Protein 2PH0 (pdb70)

Radius of gyration: 20.34 Å; Cα contacts (8 Å, |Δi|>4): 623; chains: 2; bounding box: 49×41×58 Å

Solvent-accessible surface area: 15700 Å² total

Foldseek 3Di:
DDLLVVLVVFDQADCVVSCVVVVAASQVSQVSHDPVFKFKFFLVCVVVVLVLQLVLWWWWWWDDDPVDIDIDIGRFFQFDDDPQWTWGDDDPHDTDTHNSVQFTMWMWGFGHNVTWTKIWTAGPRRYTGMITADADPVGDRDVSVVVSSVVVRVVRD/DDLLVVQVVFDLADLCVSCVVVVAASQVSQVSHDVVFKFKFFQVCVLVVLVLQLPVWWWWKWDDDPVDIDIDIGRRFAFDDDPQWTWGDDDPPDTDIHGSQFFTMWMWGFGHNVTWTKIWTGGPRRYTTMITADADPVRHGDPVNVVSSVVVSVVSHD

Organism: Pectobacterium atrosepticum (strain SCRI 1043 / ATCC BAA-672) (NCBI:txid218491)

InterPro domains:
  IPR010413 Intracellular heme transport protein HutX-like [PF06228] (21-157)
  IPR010413 Intracellular heme transport protein HutX-like [PIRSF030840] (4-162)
  IPR010413 Intracellular heme transport protein HutX-like [TIGR04108] (5-157)
  IPR010413 Intracellular heme transport protein HutX-like [cd16829] (16-158)
  IPR053733 Heme Transport and Utilization Superfamily [G3DSA:3.40.1570.10] (2-165)
  IPR053733 Heme Transport and Utilization Superfamily [SSF144064] (6-160)

CATH classification: 3.40.1570.10

B-factor: mean 28.23, std 10.92, range [8.64, 92.81]

Sequence (315 aa):
TTLNELLATNPDGTLEDIAGKYNTSLFAVVEALPTAQCTLATGDRFDQVWDTIATWGEVTLISHTADAILEFKSELPTGTHRHGYFNLRGKNGLSGHIRATSCQHIAFIERKFGDTASVVFFNANGAAFKIFLGRDSHRQLLSAQVDAFRALASELQTTLNELLATNPDGTLEDIAGKYNTSLFAVVEALPTAQCTLATGDRFDQVWDTIATWGEVTLISHTADAILEFKSELPTGTHRHGYFNLRGKNGLSGHIRATSCQHIAFIERKFGDTASVVFFNANGAAFKIFLGRDSHRQLLSAQVDAFRALASELQP

Nearest PDB structures (foldseek):
  2ph0-assembly1_A  TM=9.830E-01  e=3.107E-29  Pectobacterium carotovorum
  6u9j-assembly1_A  TM=9.478E-01  e=2.046E-23  Escherichia coli O157:H7
  2ovi-assembly1_D  TM=9.530E-01  e=1.925E-21  Escherichia coli O157:H7
  2hqv-assembly1_A-2  TM=9.336E-01  e=1.916E-15  Agrobacterium fabrum str. C58
  5exv-assembly1_A  TM=8.920E-01  e=1.266E-13  Vibrio cholerae

Secondary structure (DSSP, 8-state):
--HHHHHHT---S-HHHHHHHTTS-HHHHHHTS-TTTEEEEEGGGHHHHHHHHTTS--EEEEEE-SSEEEEEEEPPPPEEEETTEEEEEEETTEEEEE-GGG--EEEEEEE----EEEEEEE-TTS---EEE--B-TTS-B-HHHHHHHHHHHHHH-/--HHHHHHT---S-HHHHHHHTTS-HHHHHHTS-TTTEEEEEGGGHHHHHHHHTTS-EEEEEEE-SSEEEEEEEEPPPEEEETTEEEE--SSSEEEEEETTT--EEEEEEE----EEEEEEE-TTS---EEE--B-TTSSB-HHHHHHHHHHHHHT--

Structure (mmCIF, N/CA/C/O backbone):
data_2PH0
#
_entry.id   2PH0
#
_cell.length_a   132.584
_cell.length_b   38.736
_cell.length_c   58.260
_cell.angle_alpha   90.00
_cell.angle_beta   90.00
_cell.angle_gamma   90.00
#
_symmetry.space_group_name_H-M   'P 21 21 21'
#
loop_
_entity.id
_entity.type
_entity.pdbx_description
1 polymer 'Uncharacterized protein'
2 water water
#
loop_
_atom_site.group_PDB
_atom_site.id
_atom_site.type_symbol
_atom_site.label_atom_id
_atom_site.label_alt_id
_atom_site.label_comp_id
_atom_site.label_asym_id
_atom_site.label_entity_id
_atom_site.label_seq_id
_atom_site.pdbx_PDB_ins_code
_atom_site.Cartn_x
_atom_site.Cartn_y
_atom_site.Cartn_z
_atom_site.occupancy
_atom_site.B_iso_or_equiv
_atom_site.auth_seq_id
_atom_site.auth_comp_id
_atom_site.auth_asym_id
_atom_site.auth_atom_id
_atom_site.pdbx_PDB_model_num
ATOM 1 N N . THR A 1 2 ? 50.166 34.452 -8.098 1.00 46.49 2 THR A N 1
ATOM 2 C CA . THR A 1 2 ? 49.769 34.013 -6.728 1.00 48.49 2 THR A CA 1
ATOM 3 C C . THR A 1 2 ? 48.526 33.131 -6.789 1.00 47.31 2 THR A C 1
ATOM 4 O O . THR A 1 2 ? 47.741 33.214 -7.738 1.00 47.34 2 THR A O 1
ATOM 16 N N . THR A 1 4 ? 45.096 31.378 -4.545 1.00 31.60 4 THR A N 1
ATOM 17 C CA . THR A 1 4 ? 44.244 31.456 -3.371 1.00 31.51 4 THR A CA 1
ATOM 18 C C . THR A 1 4 ? 44.236 30.039 -2.805 1.00 31.65 4 THR A C 1
ATOM 19 O O . THR A 1 4 ? 44.682 29.104 -3.470 1.00 28.69 4 THR A O 1
ATOM 23 N N . LEU A 1 5 ? 43.745 29.879 -1.583 1.00 28.17 5 LEU A N 1
ATOM 24 C CA . LEU A 1 5 ? 43.685 28.560 -0.957 1.00 29.64 5 LEU A CA 1
ATOM 25 C C . LEU A 1 5 ? 42.949 27.571 -1.854 1.00 31.71 5 LEU A C 1
ATOM 26 O O . LEU A 1 5 ? 43.380 26.436 -2.051 1.00 31.37 5 LEU A O 1
ATOM 31 N N . ASN A 1 6 ? 41.828 28.020 -2.395 1.00 30.82 6 ASN A N 1
ATOM 32 C CA . ASN A 1 6 ? 40.998 27.197 -3.260 1.00 34.21 6 ASN A CA 1
ATOM 33 C C . ASN A 1 6 ? 41.728 26.809 -4.544 1.00 31.31 6 ASN A C 1
ATOM 34 O O . ASN A 1 6 ? 41.612 25.676 -5.019 1.00 29.95 6 ASN A O 1
ATOM 39 N N . GLU A 1 7 ? 42.479 27.750 -5.102 1.00 32.51 7 GLU A N 1
ATOM 40 C CA . GLU A 1 7 ? 43.233 27.483 -6.318 1.00 35.36 7 GLU A CA 1
ATOM 41 C C . GLU A 1 7 ? 44.294 26.430 -6.034 1.00 31.72 7 GLU A C 1
ATOM 42 O O . GLU A 1 7 ? 44.449 25.471 -6.792 1.00 33.79 7 GLU A O 1
ATOM 48 N N . LEU A 1 8 ? 45.023 26.612 -4.937 1.00 27.51 8 LEU A N 1
ATOM 49 C CA . LEU A 1 8 ? 46.062 25.660 -4.571 1.00 23.35 8 LEU A CA 1
ATOM 50 C C . LEU A 1 8 ? 45.485 24.257 -4.400 1.00 24.63 8 LEU A C 1
ATOM 51 O O . LEU A 1 8 ? 45.991 23.298 -4.982 1.00 26.07 8 LEU A O 1
ATOM 56 N N . LEU A 1 9 ? 44.421 24.139 -3.610 1.00 26.88 9 LEU A N 1
ATOM 57 C CA . LEU A 1 9 ? 43.807 22.841 -3.361 1.00 25.36 9 LEU A CA 1
ATOM 58 C C . LEU A 1 9 ? 43.333 22.148 -4.628 1.00 28.30 9 LEU A C 1
ATOM 59 O O . LEU A 1 9 ? 43.250 20.922 -4.675 1.00 30.55 9 LEU A O 1
ATOM 64 N N . ALA A 1 10 ? 43.023 22.939 -5.651 1.00 27.30 10 ALA A N 1
ATOM 65 C CA . ALA A 1 10 ? 42.556 22.403 -6.921 1.00 30.34 10 ALA A CA 1
ATOM 66 C C . ALA A 1 10 ? 43.694 21.742 -7.692 1.00 29.39 10 ALA A C 1
ATOM 67 O O . ALA A 1 10 ? 43.458 20.883 -8.535 1.00 29.38 10 ALA A O 1
ATOM 69 N N . THR A 1 11 ? 44.929 22.135 -7.397 1.00 28.98 11 THR A N 1
ATOM 70 C CA . THR A 1 11 ? 46.080 21.561 -8.082 1.00 28.61 11 THR A CA 1
ATOM 71 C C . THR A 1 11 ? 46.547 20.277 -7.407 1.00 30.54 11 THR A C 1
ATOM 72 O O . THR A 1 11 ? 47.535 19.675 -7.819 1.00 29.21 11 THR A O 1
ATOM 76 N N . ASN A 1 12 ? 45.832 19.869 -6.362 1.00 27.73 12 ASN A N 1
ATOM 77 C CA . ASN A 1 12 ? 46.147 18.649 -5.624 1.00 30.60 12 ASN A CA 1
ATOM 78 C C . ASN A 1 12 ? 47.547 18.591 -5.018 1.00 29.63 12 ASN A C 1
ATOM 79 O O . ASN A 1 12 ? 48.378 17.772 -5.408 1.00 25.07 12 ASN A O 1
ATOM 84 N N . PRO A 1 13 ? 47.825 19.461 -4.042 1.00 27.69 13 PRO A N 1
ATOM 85 C CA . PRO A 1 13 ? 49.151 19.446 -3.416 1.00 24.50 13 PRO A CA 1
ATOM 86 C C . PRO A 1 13 ? 49.332 18.135 -2.649 1.00 25.49 13 PRO A C 1
ATOM 87 O O . PRO A 1 13 ? 48.353 17.534 -2.200 1.00 28.10 13 PRO A O 1
ATOM 91 N N . ASP A 1 14 ? 50.572 17.680 -2.499 1.00 26.11 14 ASP A N 1
ATOM 92 C CA . ASP A 1 14 ? 50.799 16.429 -1.785 1.00 29.88 14 ASP A CA 1
ATOM 93 C C . ASP A 1 14 ? 51.681 16.556 -0.551 1.00 33.35 14 ASP A C 1
ATOM 94 O O . ASP A 1 14 ? 52.403 15.625 -0.194 1.00 33.08 14 ASP A O 1
ATOM 99 N N . GLY A 1 15 ? 51.633 17.722 0.087 1.00 28.45 15 GLY A N 1
ATOM 100 C CA . GLY A 1 15 ? 52.380 17.923 1.312 1.00 30.65 15 GLY A CA 1
ATOM 101 C C . GLY A 1 15 ? 51.330 17.740 2.393 1.00 29.33 15 GLY A C 1
ATOM 102 O O . GLY A 1 15 ? 50.274 17.161 2.123 1.00 28.11 15 GLY A O 1
ATOM 103 N N . THR A 1 16 ? 51.593 18.220 3.605 1.00 27.50 16 THR A N 1
ATOM 104 C CA . THR A 1 16 ? 50.616 18.096 4.683 1.00 23.32 16 THR A CA 1
ATOM 105 C C . THR A 1 16 ? 49.621 19.247 4.576 1.00 22.02 16 THR A C 1
ATOM 106 O O . THR A 1 16 ? 49.979 20.343 4.137 1.00 22.55 16 THR A O 1
ATOM 110 N N . LEU A 1 17 ? 48.376 19.005 4.973 1.00 20.27 17 LEU A N 1
ATOM 111 C CA . LEU A 1 17 ? 47.380 20.064 4.931 1.00 17.87 17 LEU A CA 1
ATOM 112 C C . LEU A 1 17 ? 47.757 21.095 5.994 1.00 19.64 17 LEU A C 1
ATOM 113 O O . LEU A 1 17 ? 47.360 22.254 5.921 1.00 17.52 17 LEU A O 1
ATOM 118 N N . GLU A 1 18 ? 48.544 20.664 6.975 1.00 20.04 18 GLU A N 1
ATOM 119 C CA . GLU A 1 18 ? 48.996 21.564 8.028 1.00 19.96 18 GLU A CA 1
ATOM 120 C C . GLU A 1 18 ? 49.896 22.649 7.454 1.00 19.79 18 GLU A C 1
ATOM 121 O O . GLU A 1 18 ? 49.796 23.814 7.845 1.00 25.52 18 GLU A O 1
ATOM 127 N N . ASP A 1 19 ? 50.777 22.274 6.531 1.00 23.10 19 ASP A N 1
ATOM 128 C CA . ASP A 1 19 ? 51.676 23.244 5.905 1.00 25.98 19 ASP A CA 1
ATOM 129 C C . ASP A 1 19 ? 50.870 24.289 5.143 1.00 26.10 19 ASP A C 1
ATOM 130 O O . ASP A 1 19 ? 51.209 25.476 5.148 1.00 25.98 19 ASP A O 1
ATOM 135 N N . ILE A 1 20 ? 49.800 23.839 4.493 1.00 23.07 20 ILE A N 1
ATOM 136 C CA . ILE A 1 20 ? 48.923 24.721 3.731 1.00 21.72 20 ILE A CA 1
ATOM 137 C C . ILE A 1 20 ? 48.171 25.665 4.677 1.00 17.96 20 ILE A C 1
ATOM 138 O O . ILE A 1 20 ? 48.042 26.859 4.405 1.00 18.55 20 ILE A O 1
ATOM 143 N N . ALA A 1 21 ? 47.659 25.131 5.779 1.00 18.38 21 ALA A N 1
ATOM 144 C CA . ALA A 1 21 ? 46.966 25.975 6.748 1.00 18.77 21 ALA A CA 1
ATOM 145 C C . ALA A 1 21 ? 47.953 27.048 7.212 1.00 22.24 21 ALA A C 1
ATOM 146 O O . ALA A 1 21 ? 47.585 28.205 7.422 1.00 20.35 21 ALA A O 1
ATOM 148 N N . GLY A 1 22 ? 49.213 26.650 7.366 1.00 23.73 22 GLY A N 1
ATOM 149 C CA . GLY A 1 22 ? 50.241 27.581 7.795 1.00 23.89 22 GLY A CA 1
ATOM 150 C C . GLY A 1 22 ? 50.450 28.716 6.815 1.00 23.65 22 GLY A C 1
ATOM 151 O O . GLY A 1 22 ? 50.458 29.886 7.200 1.00 29.07 22 GLY A O 1
ATOM 152 N N . LYS A 1 23 ? 50.621 28.376 5.542 1.00 25.30 23 LYS A N 1
ATOM 153 C CA . LYS A 1 23 ? 50.833 29.378 4.507 1.00 27.62 23 LYS A CA 1
ATOM 154 C C . LYS A 1 23 ? 49.697 30.396 4.434 1.00 27.23 23 LYS A C 1
ATOM 155 O O . LYS A 1 23 ? 49.933 31.584 4.220 1.00 31.22 23 LYS A O 1
ATOM 161 N N . TYR A 1 24 ? 48.465 29.933 4.614 1.00 21.78 24 TYR A N 1
ATOM 162 C CA . TYR A 1 24 ? 47.308 30.821 4.558 1.00 22.38 24 TYR A CA 1
ATOM 163 C C . TYR A 1 24 ? 46.873 31.240 5.956 1.00 21.86 24 TYR A C 1
ATOM 164 O O . TYR A 1 24 ? 45.751 31.699 6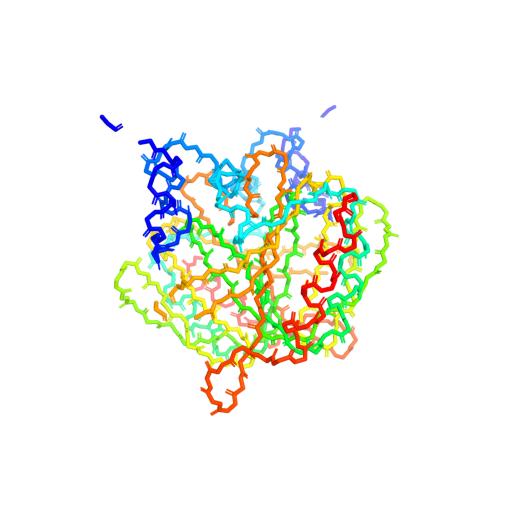.168 1.00 24.38 24 TYR A O 1
ATOM 173 N N . ASN A 1 25 ? 47.802 31.086 6.893 1.00 20.05 25 ASN A N 1
ATOM 174 C CA . ASN A 1 25 ? 47.614 31.433 8.290 1.00 22.88 25 ASN A CA 1
ATOM 175 C C . ASN A 1 25 ? 46.180 31.234 8.755 1.00 21.74 25 ASN A C 1
ATOM 176 O O . ASN A 1 25 ? 45.526 32.164 9.222 1.00 23.16 25 ASN A O 1
ATOM 181 N N . THR A 1 26 ? 45.689 30.010 8.608 1.00 17.64 26 THR A N 1
ATOM 182 C CA . THR A 1 26 ? 44.338 29.695 9.034 1.00 16.40 26 THR A CA 1
ATOM 183 C C . THR A 1 26 ? 44.318 28.342 9.736 1.00 18.70 26 THR A C 1
ATOM 184 O O . THR A 1 26 ? 45.368 27.772 10.019 1.00 21.51 26 THR A O 1
ATOM 188 N N . SER A 1 27 ? 43.128 27.835 10.026 1.00 20.65 27 SER A N 1
ATOM 189 C CA . SER A 1 27 ? 42.997 26.558 10.724 1.00 19.43 27 SER A CA 1
ATOM 190 C C . SER A 1 27 ? 43.023 25.388 9.761 1.00 18.04 27 SER A C 1
ATOM 191 O O . SER A 1 27 ? 42.721 25.542 8.584 1.00 16.28 27 SER A O 1
ATOM 194 N N . LEU A 1 28 ? 43.367 24.210 10.270 1.00 19.38 28 LEU A N 1
ATOM 195 C CA . LEU A 1 28 ? 43.382 23.018 9.437 1.00 17.10 28 LEU A CA 1
ATOM 196 C C . LEU A 1 28 ? 41.967 22.796 8.899 1.00 17.32 28 LEU A C 1
ATOM 197 O O . LEU A 1 28 ? 41.782 22.412 7.742 1.00 15.29 28 LEU A O 1
ATOM 202 N N . PHE A 1 29 ? 40.964 23.057 9.733 1.00 13.93 29 PHE A N 1
ATOM 203 C CA . PHE A 1 29 ? 39.592 22.846 9.295 1.00 17.23 29 PHE A CA 1
ATOM 204 C C . PHE A 1 29 ? 39.208 23.736 8.113 1.00 18.51 29 PHE A C 1
ATOM 205 O O . PHE A 1 29 ? 38.531 23.280 7.186 1.00 17.16 29 PHE A O 1
ATOM 213 N N . ALA A 1 30 ? 39.644 24.993 8.133 1.00 16.16 30 ALA A N 1
ATOM 214 C CA . ALA A 1 30 ? 39.339 25.906 7.036 1.00 19.07 30 ALA A CA 1
ATOM 215 C C . ALA A 1 30 ? 39.873 25.313 5.731 1.00 19.03 30 ALA A C 1
ATOM 216 O O . ALA A 1 30 ? 39.242 25.418 4.679 1.00 20.33 30 ALA A O 1
ATOM 218 N N . VAL A 1 31 ? 41.042 24.687 5.807 1.00 18.57 31 VAL A N 1
ATOM 219 C CA . VAL A 1 31 ? 41.656 24.077 4.630 1.00 17.55 31 VAL A CA 1
ATOM 220 C C . VAL A 1 31 ? 40.851 22.870 4.153 1.00 13.53 31 VAL A C 1
ATOM 221 O O . VAL A 1 31 ? 40.593 22.715 2.954 1.00 16.00 31 VAL A O 1
ATOM 225 N N . VAL A 1 32 ? 40.456 22.017 5.089 1.00 17.02 32 VAL A N 1
ATOM 226 C CA . VAL A 1 32 ? 39.695 20.825 4.735 1.00 18.64 32 VAL A CA 1
ATOM 227 C C . VAL A 1 32 ? 38.364 21.229 4.085 1.00 20.87 32 VAL A C 1
ATOM 228 O O . VAL A 1 32 ? 37.927 20.606 3.122 1.00 21.43 32 VAL A O 1
ATOM 232 N N . GLU A 1 33 ? 37.732 22.279 4.601 1.00 22.43 33 GLU A N 1
ATOM 233 C CA . GLU A 1 33 ? 36.458 22.750 4.047 1.00 26.25 33 GLU A CA 1
ATOM 234 C C . GLU A 1 33 ? 36.545 23.132 2.572 1.00 25.61 33 GLU A C 1
ATOM 235 O O . GLU A 1 33 ? 35.562 23.022 1.836 1.00 29.22 33 GLU A O 1
ATOM 241 N N . ALA A 1 34 ? 37.716 23.582 2.134 1.00 23.65 34 ALA A N 1
ATOM 242 C CA . ALA A 1 34 ? 37.890 23.995 0.751 1.00 22.63 34 ALA A CA 1
ATOM 243 C C . ALA A 1 34 ? 38.263 22.842 -0.181 1.00 22.49 34 ALA A C 1
ATOM 244 O O . ALA A 1 34 ? 38.414 23.037 -1.388 1.00 24.44 34 ALA A O 1
ATOM 246 N N . LEU A 1 35 ? 38.407 21.642 0.373 1.00 25.14 35 LEU A N 1
ATOM 247 C CA . LEU A 1 35 ? 38.765 20.484 -0.442 1.00 20.76 35 LEU A CA 1
ATOM 248 C C . LEU A 1 35 ? 37.630 20.052 -1.365 1.00 23.98 35 LEU A C 1
ATOM 249 O O . LEU A 1 35 ? 36.458 20.160 -1.014 1.00 21.87 35 LEU A O 1
ATOM 254 N N . PRO A 1 36 ? 37.970 19.558 -2.564 1.00 29.87 36 PRO A N 1
ATOM 255 C CA . PRO A 1 36 ? 36.936 19.113 -3.503 1.00 32.83 36 PRO A CA 1
ATOM 256 C C . PRO A 1 36 ? 36.224 17.905 -2.910 1.00 33.06 36 PRO A C 1
ATOM 257 O O . PRO A 1 36 ? 36.860 17.045 -2.293 1.00 30.11 36 PRO A O 1
ATOM 261 N N . THR A 1 37 ? 34.907 17.852 -3.092 1.00 34.91 37 THR A N 1
ATOM 262 C CA . THR A 1 37 ? 34.080 16.768 -2.572 1.00 39.57 37 THR A CA 1
ATOM 263 C C . THR A 1 37 ? 34.596 15.379 -2.944 1.00 32.37 37 THR A C 1
ATOM 264 O O . THR A 1 37 ? 34.323 14.401 -2.250 1.00 35.03 37 THR A O 1
ATOM 268 N N . ALA A 1 38 ? 35.339 15.292 -4.040 1.00 33.22 38 ALA A N 1
ATOM 269 C CA . ALA A 1 38 ? 35.876 14.012 -4.479 1.00 33.68 38 ALA A CA 1
ATOM 270 C C . ALA A 1 38 ? 37.006 13.547 -3.566 1.00 36.16 38 ALA A C 1
ATOM 271 O O . ALA A 1 38 ? 37.323 12.358 -3.517 1.00 35.84 38 ALA A O 1
ATOM 273 N N . GLN A 1 39 ? 37.608 14.482 -2.838 1.00 31.98 39 GLN A N 1
ATOM 274 C CA . GLN A 1 39 ? 38.713 14.144 -1.941 1.00 31.23 39 GLN A CA 1
ATOM 275 C C . GLN A 1 39 ? 38.356 14.246 -0.462 1.00 29.71 39 GLN A C 1
ATOM 276 O O . GLN A 1 39 ? 39.133 13.814 0.398 1.00 31.03 39 GLN A O 1
ATOM 282 N N . CYS A 1 40 ? 37.189 14.806 -0.155 1.00 28.04 40 CYS A N 1
ATOM 283 C CA . CYS A 1 40 ? 36.793 14.966 1.240 1.00 25.62 40 CYS A CA 1
ATOM 284 C C . CYS A 1 40 ? 35.298 14.868 1.502 1.00 30.49 40 CYS A C 1
ATOM 285 O O . CYS A 1 40 ? 34.489 15.466 0.791 1.00 26.88 40 CYS A O 1
ATOM 288 N N . THR A 1 41 ? 34.943 14.112 2.537 1.00 26.96 41 THR A N 1
ATOM 289 C CA . THR A 1 41 ? 33.551 13.932 2.940 1.00 26.47 41 THR A CA 1
ATOM 290 C C . THR A 1 41 ? 33.453 14.402 4.390 1.00 27.03 41 THR A C 1
ATOM 291 O O . THR A 1 41 ? 34.172 13.903 5.258 1.00 28.30 41 THR A O 1
ATOM 295 N N . LEU A 1 42 ? 32.574 15.364 4.655 1.00 26.58 42 LEU A N 1
ATOM 296 C CA . LEU A 1 42 ? 32.424 15.900 6.007 1.00 28.61 42 LEU A CA 1
ATOM 297 C C . LEU A 1 42 ? 31.238 15.380 6.804 1.00 34.18 42 LEU A C 1
ATOM 298 O O . LEU A 1 42 ? 30.213 14.985 6.247 1.00 38.05 42 LEU A O 1
ATOM 303 N N . ALA A 1 43 ? 31.390 15.410 8.124 1.00 32.06 43 ALA A N 1
ATOM 304 C CA . ALA A 1 43 ? 30.356 14.965 9.049 1.00 35.55 43 ALA A CA 1
ATOM 305 C C . ALA A 1 43 ? 30.481 15.827 10.296 1.00 34.84 43 ALA A C 1
ATOM 306 O O . ALA A 1 43 ? 31.492 16.500 10.481 1.00 35.86 43 ALA A O 1
ATOM 308 N N . THR A 1 44 ? 29.460 15.821 11.148 1.00 35.52 44 THR A N 1
ATOM 309 C CA . THR A 1 44 ? 29.509 16.617 12.372 1.00 37.01 44 THR A CA 1
ATOM 310 C C . THR A 1 44 ? 30.017 15.787 13.542 1.00 36.52 44 THR A C 1
ATOM 311 O O . THR A 1 44 ? 30.134 14.567 13.447 1.00 40.81 44 THR A O 1
ATOM 315 N N . GLY A 1 45 ? 30.316 16.459 14.646 1.00 36.04 45 GLY A N 1
ATOM 316 C CA . GLY A 1 45 ? 30.823 15.770 15.816 1.00 36.77 45 GLY A CA 1
ATOM 317 C C . GLY A 1 45 ? 29.903 14.725 16.418 1.00 39.18 45 GLY A C 1
ATOM 318 O O . GLY A 1 45 ? 30.377 13.772 17.030 1.00 34.72 45 GLY A O 1
ATOM 319 N N . ASP A 1 46 ? 28.594 14.886 16.245 1.00 40.10 46 ASP A N 1
ATOM 320 C CA . ASP A 1 46 ? 27.642 13.939 16.818 1.00 39.90 46 ASP A CA 1
ATOM 321 C C . ASP A 1 46 ? 27.712 12.534 16.227 1.00 37.07 46 ASP A C 1
ATOM 322 O O . ASP A 1 46 ? 27.005 11.634 16.675 1.00 41.10 46 ASP A O 1
ATOM 327 N N . ARG A 1 47 ? 28.560 12.340 15.223 1.00 35.81 47 ARG A N 1
ATOM 328 C CA . ARG A 1 47 ? 28.708 11.023 14.609 1.00 33.06 47 ARG A CA 1
ATOM 329 C C . ARG A 1 47 ? 29.982 10.348 15.130 1.00 32.36 47 ARG A C 1
ATOM 330 O O . ARG A 1 47 ? 30.408 9.318 14.609 1.00 33.95 47 ARG A O 1
ATOM 332 N N . PHE A 1 48 ? 30.568 10.932 16.173 1.00 29.44 48 PHE A N 1
ATOM 333 C CA . PHE A 1 48 ? 31.800 10.430 16.776 1.00 28.87 48 PHE A CA 1
ATOM 334 C C . PHE A 1 48 ? 31.775 8.947 17.150 1.00 34.44 48 PHE A C 1
ATOM 335 O O . PHE A 1 48 ? 32.620 8.176 16.694 1.00 25.63 48 PHE A O 1
ATOM 343 N N . ASP A 1 49 ? 30.813 8.554 17.980 1.00 34.57 49 ASP A N 1
ATOM 344 C CA . ASP A 1 49 ? 30.693 7.167 18.420 1.00 39.21 49 ASP A CA 1
ATOM 345 C C . ASP A 1 49 ? 30.552 6.152 17.287 1.00 36.94 49 ASP A C 1
ATOM 346 O O . ASP A 1 49 ? 31.206 5.109 17.303 1.00 36.32 49 ASP A O 1
ATOM 351 N N . GLN A 1 50 ? 29.700 6.452 16.312 1.00 35.31 50 GLN A N 1
ATOM 352 C CA . GLN A 1 50 ? 29.497 5.550 15.184 1.00 35.45 50 GLN A CA 1
ATOM 353 C C . GLN A 1 50 ? 30.806 5.371 14.418 1.00 34.20 50 GLN A C 1
ATOM 354 O O . GLN A 1 50 ? 31.155 4.266 14.003 1.00 30.23 50 GLN A O 1
ATOM 360 N N . VAL A 1 51 ? 31.533 6.469 14.241 1.00 30.80 51 VAL A N 1
ATOM 361 C CA . VAL A 1 51 ? 32.799 6.430 13.524 1.00 28.27 51 VAL A CA 1
ATOM 362 C C . VAL A 1 51 ? 33.870 5.655 14.290 1.00 25.13 51 VAL A C 1
ATOM 363 O O . VAL A 1 51 ? 34.536 4.783 13.726 1.00 27.41 51 VAL A O 1
ATOM 367 N N . TRP A 1 52 ? 34.037 5.970 15.570 1.00 24.82 52 TRP A N 1
ATOM 368 C CA . TRP A 1 52 ? 35.042 5.291 16.379 1.00 31.03 52 TRP A CA 1
ATOM 369 C C . TRP A 1 52 ? 34.781 3.790 16.476 1.00 34.40 52 TRP A C 1
ATOM 370 O O . TRP A 1 52 ? 35.708 2.984 16.358 1.00 33.72 52 TRP A O 1
ATOM 381 N N . ASP A 1 53 ? 33.523 3.414 16.684 1.00 33.72 53 ASP A N 1
ATOM 382 C CA . ASP A 1 53 ? 33.167 2.004 16.795 1.00 34.13 53 ASP A CA 1
ATOM 383 C C . ASP A 1 53 ? 33.284 1.267 15.466 1.00 33.21 53 ASP A C 1
ATOM 384 O O . ASP A 1 53 ? 33.546 0.064 15.443 1.00 41.25 53 ASP A O 1
ATOM 389 N N . THR A 1 54 ? 33.083 1.972 14.357 1.00 26.27 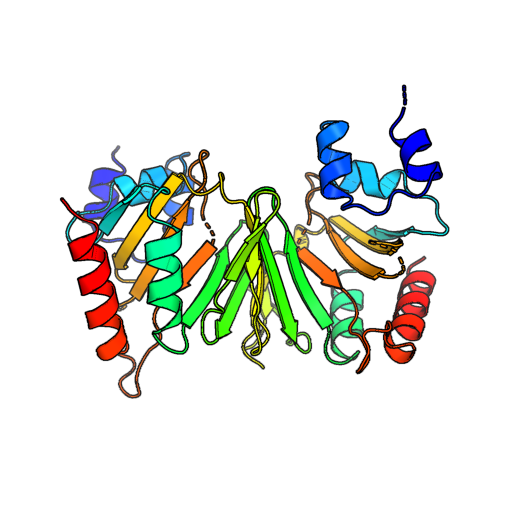54 THR A N 1
ATOM 390 C CA . THR A 1 54 ? 33.206 1.330 13.055 1.00 29.80 54 THR A CA 1
ATOM 391 C C . THR A 1 54 ? 34.684 1.107 12.743 1.00 32.09 54 THR A C 1
ATOM 392 O O . THR A 1 54 ? 35.073 0.041 12.273 1.00 30.84 54 THR A O 1
ATOM 396 N N . ILE A 1 55 ? 35.505 2.117 13.018 1.00 32.12 55 ILE A N 1
ATOM 397 C CA . ILE A 1 55 ? 36.938 2.021 12.763 1.00 29.03 55 ILE A CA 1
ATOM 398 C C . ILE A 1 55 ? 37.591 1.002 13.695 1.00 28.20 55 ILE A C 1
ATOM 399 O O . ILE A 1 55 ? 38.574 0.355 13.334 1.00 25.23 55 ILE A O 1
ATOM 404 N N . ALA A 1 56 ? 37.031 0.852 14.889 1.00 24.21 56 ALA A N 1
ATOM 405 C CA . ALA A 1 56 ? 37.560 -0.088 15.873 1.00 32.20 56 ALA A CA 1
ATOM 406 C C . ALA A 1 56 ? 37.328 -1.549 15.486 1.00 36.05 56 ALA A C 1
ATOM 407 O O . ALA A 1 56 ? 37.541 -2.449 16.296 1.00 40.99 56 ALA A O 1
ATOM 409 N N . THR A 1 57 ? 36.892 -1.782 14.253 1.00 37.22 57 THR A N 1
ATOM 410 C CA . THR A 1 57 ? 36.651 -3.138 13.770 1.00 35.69 57 THR A CA 1
ATOM 411 C C . THR A 1 57 ? 37.342 -3.338 12.427 1.00 34.53 57 THR A C 1
ATOM 412 O O . THR A 1 57 ? 37.119 -4.342 11.745 1.00 32.10 57 THR A O 1
ATOM 416 N N . TRP A 1 58 ? 38.191 -2.380 12.058 1.00 28.35 58 TRP A N 1
ATOM 417 C CA . TRP A 1 58 ? 38.912 -2.428 10.790 1.00 28.26 58 TRP A CA 1
ATOM 418 C C . TRP A 1 58 ? 40.281 -3.074 10.889 1.00 25.63 58 TRP A C 1
ATOM 419 O O . TRP A 1 58 ? 40.925 -3.326 9.875 1.00 29.93 58 TRP A O 1
ATOM 430 N N . GLY A 1 59 ? 40.727 -3.347 12.106 1.00 24.05 59 GLY A N 1
ATOM 431 C CA . GLY A 1 59 ? 42.042 -3.933 12.270 1.00 27.64 59 GLY A CA 1
ATOM 432 C C . GLY A 1 59 ? 43.000 -2.820 12.649 1.00 27.93 59 GLY A C 1
ATOM 433 O O . GLY A 1 59 ? 42.564 -1.750 13.053 1.00 24.27 59 GLY A O 1
ATOM 434 N N . GLU A 1 60 ? 44.296 -3.053 12.496 1.00 24.69 60 GLU A N 1
ATOM 435 C CA . GLU A 1 60 ? 45.290 -2.050 12.863 1.00 22.14 60 GLU A CA 1
ATOM 436 C C . GLU A 1 60 ? 45.226 -0.780 12.025 1.00 20.12 60 GLU A C 1
ATOM 437 O O . GLU A 1 60 ? 45.161 -0.836 10.793 1.00 19.30 60 GLU A O 1
ATOM 443 N N . VAL A 1 61 ? 45.243 0.362 12.708 1.00 19.24 61 VAL A N 1
ATOM 444 C CA . VAL A 1 61 ? 45.233 1.671 12.059 1.00 15.79 61 VAL A CA 1
ATOM 445 C C . VAL A 1 61 ? 46.285 2.520 12.770 1.00 21.25 61 VAL A C 1
ATOM 446 O O . VAL A 1 61 ? 46.882 2.070 13.750 1.00 16.54 61 VAL A O 1
ATOM 450 N N . THR A 1 62 ? 46.543 3.727 12.277 1.00 17.31 62 THR A N 1
ATOM 451 C CA . THR A 1 62 ? 47.520 4.588 12.935 1.00 13.84 62 THR A CA 1
ATOM 452 C C . THR A 1 62 ? 46.838 5.833 13.492 1.00 13.10 62 THR A C 1
ATOM 453 O O . THR A 1 62 ? 46.270 6.624 12.746 1.00 17.35 62 THR A O 1
ATOM 457 N N . LEU A 1 63 ? 46.874 5.974 14.813 1.00 17.38 63 LEU A N 1
ATOM 458 C CA . LEU A 1 63 ? 46.292 7.130 15.492 1.00 19.50 63 LEU A CA 1
ATOM 459 C C . LEU A 1 63 ? 47.419 8.154 15.557 1.00 18.72 63 LEU A C 1
ATOM 460 O O . LEU A 1 63 ? 48.521 7.832 15.999 1.00 21.36 63 LEU A O 1
ATOM 465 N N . ILE A 1 64 ? 47.143 9.383 15.137 1.00 16.85 64 ILE A N 1
ATOM 466 C CA . ILE A 1 64 ? 48.173 10.413 15.109 1.00 15.05 64 ILE A CA 1
ATOM 467 C C . ILE A 1 64 ? 47.825 11.725 15.790 1.00 17.97 64 ILE A C 1
ATOM 468 O O . ILE A 1 64 ? 46.711 12.236 15.654 1.00 16.68 64 ILE A O 1
ATOM 473 N N . SER A 1 65 ? 48.786 12.250 16.547 1.00 15.27 65 SER A N 1
ATOM 474 C CA . SER A 1 65 ? 48.642 13.551 17.185 1.00 16.60 65 SER A CA 1
ATOM 475 C C . SER A 1 65 ? 49.551 14.402 16.309 1.00 17.42 65 SER A C 1
ATOM 476 O O . SER A 1 65 ? 50.741 14.113 16.185 1.00 17.42 65 SER A O 1
ATOM 479 N N . HIS A 1 66 ? 48.997 15.438 15.693 1.00 16.22 66 HIS A N 1
ATOM 480 C CA . HIS A 1 66 ? 49.775 16.280 14.802 1.00 16.39 66 HIS A CA 1
ATOM 481 C C . HIS A 1 66 ? 49.691 17.746 15.191 1.00 21.14 66 HIS A C 1
ATOM 482 O O . HIS A 1 66 ? 48.629 18.361 15.091 1.00 19.50 66 HIS A O 1
ATOM 489 N N . THR A 1 67 ? 50.814 18.290 15.652 1.00 15.60 67 THR A N 1
ATOM 490 C CA . THR A 1 67 ? 50.894 19.699 16.039 1.00 17.11 67 THR A CA 1
ATOM 491 C C . THR A 1 67 ? 52.054 20.339 15.280 1.00 18.94 67 THR A C 1
ATOM 492 O O . THR A 1 67 ? 52.755 19.675 14.521 1.00 18.94 67 THR A O 1
ATOM 496 N N . ALA A 1 68 ? 52.247 21.636 15.485 1.00 19.47 68 ALA A N 1
ATOM 497 C CA . ALA A 1 68 ? 53.324 22.356 14.826 1.00 20.61 68 ALA A CA 1
ATOM 498 C C . ALA A 1 68 ? 54.683 21.902 15.345 1.00 19.95 68 ALA A C 1
ATOM 499 O O . ALA A 1 68 ? 55.699 22.127 14.696 1.00 24.12 68 ALA A O 1
ATOM 501 N N . ASP A 1 69 ? 54.701 21.259 16.509 1.00 17.64 69 ASP A N 1
ATOM 502 C CA . ASP A 1 69 ? 55.958 20.816 17.098 1.00 17.17 69 ASP A CA 1
ATOM 503 C C . ASP A 1 69 ? 56.241 19.332 16.911 1.00 18.33 69 ASP A C 1
ATOM 504 O O . ASP A 1 69 ? 57.396 18.915 16.904 1.00 20.65 69 ASP A O 1
ATOM 509 N N . ALA A 1 70 ? 55.200 18.522 16.767 1.00 16.90 70 ALA A N 1
ATOM 510 C CA . ALA A 1 70 ? 55.441 17.103 16.628 1.00 13.50 70 ALA A CA 1
ATOM 511 C C . ALA A 1 70 ? 54.306 16.311 16.029 1.00 15.88 70 ALA A C 1
ATOM 512 O O . ALA A 1 70 ? 53.139 16.665 16.157 1.00 15.06 70 ALA A O 1
ATOM 514 N N . ILE A 1 71 ? 54.688 15.225 15.373 1.00 16.58 71 ILE A N 1
ATOM 515 C CA . ILE A 1 71 ? 53.752 14.297 14.778 1.00 14.73 71 ILE A CA 1
ATOM 516 C C . ILE A 1 71 ? 54.057 12.971 15.469 1.00 17.78 71 ILE A C 1
ATOM 517 O O . ILE A 1 71 ? 55.117 12.388 15.262 1.00 13.46 71 ILE A O 1
ATOM 522 N N . LEU A 1 72 ? 53.137 12.515 16.309 1.00 14.51 72 LEU A N 1
ATOM 523 C CA . LEU A 1 72 ? 53.310 11.266 17.039 1.00 12.83 72 LEU A CA 1
ATOM 524 C C . LEU A 1 72 ? 52.341 10.258 16.457 1.00 15.79 72 LEU A C 1
ATOM 525 O O . LEU A 1 72 ? 51.136 10.522 16.379 1.00 14.88 72 LEU A O 1
ATOM 530 N N . GLU A 1 73 ? 52.866 9.104 16.045 1.00 14.09 73 GLU A N 1
ATOM 531 C CA . GLU A 1 73 ? 52.037 8.070 15.412 1.00 12.30 73 GLU A CA 1
ATOM 532 C C . GLU A 1 73 ? 52.031 6.790 16.231 1.00 19.68 73 GLU A C 1
ATOM 533 O O . GLU A 1 73 ? 53.088 6.244 16.550 1.00 17.28 73 GLU A O 1
ATOM 539 N N . PHE A 1 74 ? 50.829 6.317 16.559 1.00 13.73 74 PHE A N 1
ATOM 540 C CA . PHE A 1 74 ? 50.649 5.119 17.373 1.00 17.59 74 PHE A CA 1
ATOM 541 C C . PHE A 1 74 ? 49.894 4.077 16.540 1.00 18.04 74 PHE A C 1
ATOM 542 O O . PHE A 1 74 ? 48.717 4.252 16.254 1.00 18.99 74 PHE A O 1
ATOM 550 N N . LYS A 1 75 ? 50.566 2.997 16.151 1.00 19.65 75 LYS A N 1
ATOM 551 C CA . LYS A 1 75 ? 49.933 1.966 15.336 1.00 17.96 75 LYS A CA 1
ATOM 552 C C . LYS A 1 75 ? 49.299 0.864 16.183 1.00 23.95 75 LYS A C 1
ATOM 553 O O . LYS A 1 75 ? 49.975 0.224 16.992 1.00 18.97 75 LYS A O 1
ATOM 559 N N . SER A 1 76 ? 47.997 0.650 16.008 1.00 21.29 76 SER A N 1
ATOM 560 C CA . SER A 1 76 ? 47.296 -0.401 16.743 1.00 26.31 76 SER A CA 1
ATOM 561 C C . SER A 1 76 ? 45.821 -0.453 16.388 1.00 25.15 76 SER A C 1
ATOM 562 O O . SER A 1 76 ? 45.320 0.376 15.631 1.00 21.32 76 SER A O 1
ATOM 565 N N . GLU A 1 77 ? 45.127 -1.449 16.924 1.00 25.17 77 GLU A N 1
ATOM 566 C CA . GLU A 1 77 ? 43.696 -1.555 16.686 1.00 29.47 77 GLU A CA 1
ATOM 567 C C . GLU A 1 77 ? 43.135 -0.594 17.720 1.00 25.02 77 GLU A C 1
ATOM 568 O O . GLU A 1 77 ? 43.639 -0.537 18.837 1.00 27.29 77 GLU A O 1
ATOM 574 N N . LEU A 1 78 ? 42.122 0.180 17.356 1.00 27.63 78 LEU A N 1
ATOM 575 C CA . LEU A 1 78 ? 41.560 1.133 18.301 1.00 23.56 78 LEU A CA 1
ATOM 576 C C . LEU A 1 78 ? 40.969 0.487 19.541 1.00 27.25 78 LEU A C 1
ATOM 577 O O . LEU A 1 78 ? 40.154 -0.429 19.452 1.00 27.94 78 LEU A O 1
ATOM 582 N N . PRO A 1 79 ? 41.378 0.960 20.726 1.00 25.07 79 PRO A N 1
ATOM 583 C CA . PRO A 1 79 ? 40.832 0.377 21.950 1.00 26.81 79 PRO A CA 1
ATOM 584 C C . PRO A 1 79 ? 39.364 0.773 22.120 1.00 30.26 79 PRO A C 1
ATOM 585 O O . PRO A 1 79 ? 38.878 1.687 21.452 1.00 30.49 79 PRO A O 1
ATOM 589 N N . THR A 1 80 ? 38.665 0.070 23.003 1.00 32.97 80 THR A N 1
ATOM 590 C CA . THR A 1 80 ? 37.259 0.346 23.267 1.00 35.99 80 THR A CA 1
ATOM 591 C C . THR A 1 80 ? 37.149 1.625 24.083 1.00 32.14 80 THR A C 1
ATOM 592 O O . THR A 1 80 ? 37.968 1.871 24.968 1.00 34.67 80 THR A O 1
ATOM 596 N N . GLY A 1 81 ? 36.137 2.434 23.785 1.00 28.52 81 GLY A N 1
ATOM 597 C CA . GLY A 1 81 ? 35.958 3.678 24.510 1.00 31.34 81 GLY A CA 1
ATOM 598 C C . GLY A 1 81 ? 34.689 3.724 25.342 1.00 31.59 81 GLY A C 1
ATOM 599 O O . GLY A 1 81 ? 33.654 3.198 24.938 1.00 34.08 81 GLY A O 1
ATOM 600 N N . THR A 1 82 ? 34.775 4.368 26.502 1.00 32.95 82 THR A N 1
ATOM 601 C CA . THR A 1 82 ? 33.643 4.499 27.417 1.00 35.23 82 THR A CA 1
ATOM 602 C C . THR A 1 82 ? 33.479 5.965 27.826 1.00 31.72 82 THR A C 1
ATOM 603 O O . THR A 1 82 ? 34.456 6.627 28.159 1.00 28.33 82 THR A O 1
ATOM 607 N N . HIS A 1 83 ? 32.248 6.470 27.805 1.00 29.51 83 HIS A N 1
ATOM 608 C CA . HIS A 1 83 ? 31.993 7.857 28.191 1.00 30.26 83 HIS A CA 1
ATOM 609 C C . HIS A 1 83 ? 31.817 7.950 29.695 1.00 30.71 83 HIS A C 1
ATOM 610 O O . HIS A 1 83 ? 30.910 7.331 30.258 1.00 26.44 83 HIS A O 1
ATOM 617 N N . ARG A 1 84 ? 32.671 8.733 30.346 1.00 30.75 84 ARG A N 1
ATOM 618 C CA . ARG A 1 84 ? 32.593 8.888 31.791 1.00 34.02 84 ARG A CA 1
ATOM 619 C C . ARG A 1 84 ? 33.453 10.034 32.302 1.00 35.23 84 ARG A C 1
ATOM 620 O O . ARG A 1 84 ? 34.618 10.174 31.929 1.00 31.37 84 ARG A O 1
ATOM 628 N N . HIS A 1 85 ? 32.866 10.860 33.159 1.00 30.40 85 HIS A N 1
ATOM 629 C CA . HIS A 1 85 ? 33.580 11.995 33.731 1.00 31.49 85 HIS A CA 1
ATOM 630 C C . HIS A 1 85 ? 33.948 13.036 32.681 1.00 24.58 85 HIS A C 1
ATOM 631 O O . HIS A 1 85 ? 34.980 13.699 32.786 1.00 35.67 85 HIS A O 1
ATOM 638 N N . GLY A 1 86 ? 33.097 13.171 31.667 1.00 24.33 86 GLY A N 1
ATOM 639 C CA . GLY A 1 86 ? 33.321 14.154 30.623 1.00 24.65 86 GLY A CA 1
ATOM 640 C C . GLY A 1 86 ? 34.290 13.742 29.535 1.00 26.74 86 GLY A C 1
ATOM 641 O O . GLY A 1 86 ? 34.667 14.561 28.696 1.00 27.87 86 GLY A O 1
ATOM 642 N N . TYR A 1 87 ? 34.688 12.475 29.536 1.00 24.97 87 TYR A N 1
ATOM 643 C CA . TYR A 1 87 ? 35.626 11.989 28.534 1.00 23.35 87 TYR A CA 1
ATOM 644 C C . TYR A 1 87 ? 35.230 10.646 27.952 1.00 27.64 87 TYR A C 1
ATOM 645 O O . TYR A 1 87 ? 34.375 9.939 28.494 1.00 23.09 87 TYR A O 1
ATOM 654 N N . PHE A 1 88 ? 35.857 10.319 26.827 1.00 24.54 88 PHE A N 1
ATOM 655 C CA . PHE A 1 88 ? 35.661 9.052 26.137 1.00 25.12 88 PHE A CA 1
ATOM 656 C C . PHE A 1 88 ? 36.976 8.364 26.497 1.00 28.17 88 PHE A C 1
ATOM 657 O O . PHE A 1 88 ? 38.012 8.649 25.903 1.00 22.92 88 PHE A O 1
ATOM 665 N N . ASN A 1 89 ? 36.923 7.482 27.492 1.00 24.57 89 ASN A N 1
ATOM 666 C CA . ASN A 1 89 ? 38.103 6.798 28.004 1.00 27.35 89 ASN A CA 1
ATOM 667 C C . ASN A 1 89 ? 38.438 5.468 27.346 1.00 27.76 89 ASN A C 1
ATOM 668 O O . ASN A 1 89 ? 37.609 4.560 27.290 1.00 23.49 89 ASN A O 1
ATOM 673 N N . LEU A 1 90 ? 39.676 5.357 26.876 1.00 26.97 90 LEU A N 1
ATOM 674 C CA . LEU A 1 90 ? 40.148 4.159 26.198 1.00 29.24 90 LEU A CA 1
ATOM 675 C C . LEU A 1 90 ? 40.750 3.127 27.154 1.00 36.03 90 LEU A C 1
ATOM 676 O O . LEU A 1 90 ? 41.418 3.478 28.124 1.00 30.56 90 LEU A O 1
ATOM 681 N N . ARG A 1 91 ? 40.509 1.851 26.869 1.00 39.70 91 ARG A N 1
ATOM 682 C CA . ARG A 1 91 ? 41.034 0.769 27.694 1.00 49.53 91 ARG A CA 1
ATOM 683 C C . ARG A 1 91 ? 42.415 0.348 27.198 1.00 53.07 91 ARG A C 1
ATOM 684 O O . ARG A 1 91 ? 42.707 0.429 26.004 1.00 58.81 91 ARG A O 1
ATOM 686 N N . GLY A 1 92 ? 43.260 -0.104 28.118 1.00 55.61 92 GLY A N 1
ATOM 687 C CA . GLY A 1 92 ? 44.600 -0.525 27.749 1.00 59.64 92 GLY A CA 1
ATOM 688 C C . GLY A 1 92 ? 44.646 -1.741 26.841 1.00 61.41 92 GLY A C 1
ATOM 689 O O . GLY A 1 92 ? 44.098 -2.793 27.166 1.00 64.43 92 GLY A O 1
ATOM 690 N N . LYS A 1 93 ? 45.307 -1.594 25.697 1.00 62.20 93 LYS A N 1
ATOM 691 C CA . LYS A 1 93 ? 45.440 -2.681 24.732 1.00 60.36 93 LYS A CA 1
ATOM 692 C C . LYS A 1 93 ? 46.489 -2.334 23.677 1.00 57.78 93 LYS A C 1
ATOM 693 O O . LYS A 1 93 ? 46.474 -1.241 23.106 1.00 56.77 93 LYS A O 1
ATOM 695 N N . ASN A 1 94 ? 47.401 -3.269 23.430 1.00 50.56 94 ASN A N 1
ATOM 696 C CA . ASN A 1 94 ? 48.467 -3.084 22.450 1.00 46.60 94 ASN A CA 1
ATOM 697 C C . ASN A 1 94 ? 49.366 -1.895 22.794 1.00 42.86 94 ASN A C 1
ATOM 698 O O . ASN A 1 94 ? 50.228 -1.502 22.006 1.00 40.51 94 ASN A O 1
ATOM 703 N N . GLY A 1 95 ? 49.164 -1.331 23.980 1.00 35.72 95 GLY A N 1
ATOM 704 C CA . GLY A 1 95 ? 49.979 -0.211 24.413 1.00 33.52 95 GLY A CA 1
ATOM 705 C C . GLY A 1 95 ? 49.355 1.165 24.276 1.00 30.73 95 GLY A C 1
ATOM 706 O O . GLY A 1 95 ? 49.897 2.138 24.807 1.00 31.09 95 GLY A O 1
ATOM 707 N N . LEU A 1 96 ? 48.228 1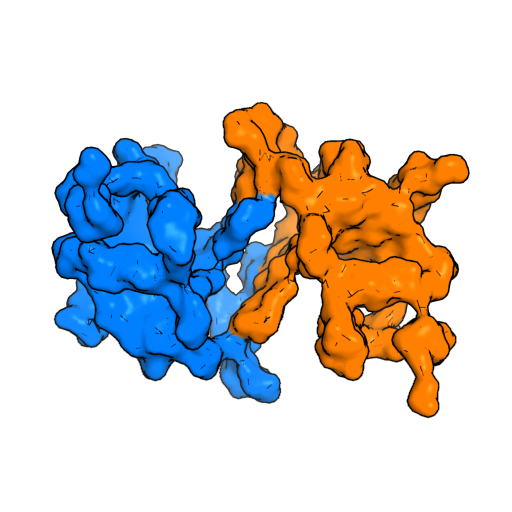.257 23.573 1.00 23.72 96 LEU A N 1
ATOM 708 C CA . LEU A 1 96 ? 47.559 2.542 23.372 1.00 27.67 96 LEU A CA 1
ATOM 709 C C . LEU A 1 96 ? 46.385 2.757 24.319 1.00 25.52 96 LEU A C 1
ATOM 710 O O . LEU A 1 96 ? 45.450 1.959 24.351 1.00 21.77 96 LEU A O 1
ATOM 715 N N . SER A 1 97 ? 46.442 3.838 25.091 1.00 22.09 97 SER A N 1
ATOM 716 C CA . SER A 1 97 ? 45.375 4.173 26.028 1.00 19.78 97 SER A CA 1
ATOM 717 C C . SER A 1 97 ? 45.221 5.690 26.070 1.00 20.49 97 SER A C 1
ATOM 718 O O . SER A 1 97 ? 45.912 6.411 25.352 1.00 15.76 97 SER A O 1
ATOM 721 N N . GLY A 1 98 ? 44.312 6.184 26.902 1.00 21.62 98 GLY A N 1
ATOM 722 C CA . GLY A 1 98 ? 44.133 7.620 26.972 1.00 19.60 98 GLY A CA 1
ATOM 723 C C . GLY A 1 98 ? 42.720 8.092 27.240 1.00 22.54 98 GLY A C 1
ATOM 724 O O . GLY A 1 98 ? 41.847 7.309 27.632 1.00 23.36 98 GLY A O 1
ATOM 725 N N . HIS A 1 99 ? 42.505 9.386 27.013 1.00 19.34 99 HIS A N 1
ATOM 726 C CA . HIS A 1 99 ? 41.220 10.031 27.259 1.00 18.99 99 HIS A CA 1
ATOM 727 C C . HIS A 1 99 ? 40.941 11.090 26.193 1.00 20.88 99 HIS A C 1
ATOM 728 O O . HIS A 1 99 ? 41.770 11.968 25.942 1.00 23.55 99 HIS A O 1
ATOM 735 N N . ILE A 1 100 ? 39.769 11.012 25.573 1.00 18.37 100 ILE A N 1
ATOM 736 C CA . ILE A 1 100 ? 39.403 11.954 24.524 1.00 19.78 100 ILE A CA 1
ATOM 737 C C . ILE A 1 100 ? 38.122 12.714 24.857 1.00 24.13 100 ILE A C 1
ATOM 738 O O . ILE A 1 100 ? 37.134 12.115 25.269 1.00 25.14 100 ILE A O 1
ATOM 743 N N . ARG A 1 101 ? 38.154 14.036 24.693 1.00 22.45 101 ARG A N 1
ATOM 744 C CA . ARG A 1 101 ? 36.972 14.865 24.931 1.00 26.18 101 ARG A CA 1
ATOM 745 C C . ARG A 1 101 ? 36.129 14.820 23.662 1.00 26.37 101 ARG A C 1
ATOM 746 O O . ARG A 1 101 ? 36.129 15.763 22.864 1.00 23.41 101 ARG A O 1
ATOM 754 N N . ALA A 1 102 ? 35.412 13.716 23.481 1.00 21.76 102 ALA A N 1
ATOM 755 C CA . ALA A 1 102 ? 34.585 13.496 22.300 1.00 23.82 102 ALA A CA 1
ATOM 756 C C . ALA A 1 102 ? 33.599 14.622 22.006 1.00 28.44 102 ALA A C 1
ATOM 757 O O . ALA A 1 102 ? 33.377 14.987 20.853 1.00 29.69 102 ALA A O 1
ATOM 759 N N . THR A 1 103 ? 33.011 15.168 23.057 1.00 22.95 103 THR A N 1
ATOM 760 C CA . THR A 1 103 ? 32.033 16.238 22.911 1.00 30.92 103 THR A CA 1
ATOM 761 C C . THR A 1 103 ? 32.636 17.486 22.284 1.00 32.52 103 THR A C 1
ATOM 762 O O . THR A 1 103 ? 31.925 18.287 21.673 1.00 32.62 103 THR A O 1
ATOM 766 N N . SER A 1 104 ? 33.942 17.661 22.449 1.00 31.49 104 SER A N 1
ATOM 767 C CA . SER A 1 104 ? 34.616 18.815 21.873 1.00 28.69 104 SER A CA 1
ATOM 768 C C . SER A 1 104 ? 34.769 18.642 20.371 1.00 30.72 104 SER A C 1
ATOM 769 O O . SER A 1 104 ? 35.110 19.596 19.668 1.00 30.78 104 SER A O 1
ATOM 772 N N . CYS A 1 105 ? 34.528 17.428 19.875 1.00 23.14 105 CYS A N 1
ATOM 773 C CA . CYS A 1 105 ? 34.638 17.182 18.443 1.00 27.46 105 CYS A CA 1
ATOM 774 C C . CYS A 1 105 ? 33.415 17.803 17.778 1.00 29.33 105 CYS A C 1
ATOM 775 O O . CYS A 1 105 ? 32.277 17.458 18.106 1.00 32.31 105 CYS A O 1
ATOM 778 N N . GLN A 1 106 ? 33.655 18.724 16.850 1.00 33.18 106 GLN A N 1
ATOM 779 C CA . GLN A 1 106 ? 32.577 19.408 16.152 1.00 30.77 106 GLN A CA 1
ATOM 780 C C . GLN A 1 106 ? 32.488 18.984 14.697 1.00 31.77 106 GLN A C 1
ATOM 781 O O . GLN A 1 106 ? 31.447 19.136 14.060 1.00 29.32 106 GLN A O 1
ATOM 787 N N . HIS A 1 107 ? 33.583 18.453 14.167 1.00 20.57 107 HIS A N 1
ATOM 788 C CA . HIS A 1 107 ? 33.612 18.029 12.779 1.00 26.64 107 HIS A CA 1
ATOM 789 C C . HIS A 1 107 ? 34.505 16.805 12.608 1.00 25.70 107 HIS A C 1
ATOM 790 O O . HIS A 1 107 ? 35.492 16.641 13.328 1.00 25.14 107 HIS A O 1
ATOM 797 N N . ILE A 1 108 ? 34.147 15.955 11.651 1.00 25.67 108 ILE A N 1
ATOM 798 C CA . ILE A 1 108 ? 34.919 14.757 11.338 1.00 24.45 108 ILE A CA 1
ATOM 799 C C . ILE A 1 108 ? 35.046 14.719 9.823 1.00 27.16 108 ILE A C 1
ATOM 800 O O . ILE A 1 108 ? 34.047 14.812 9.105 1.00 35.02 108 ILE A O 1
ATOM 805 N N . ALA A 1 109 ? 36.275 14.601 9.338 1.00 21.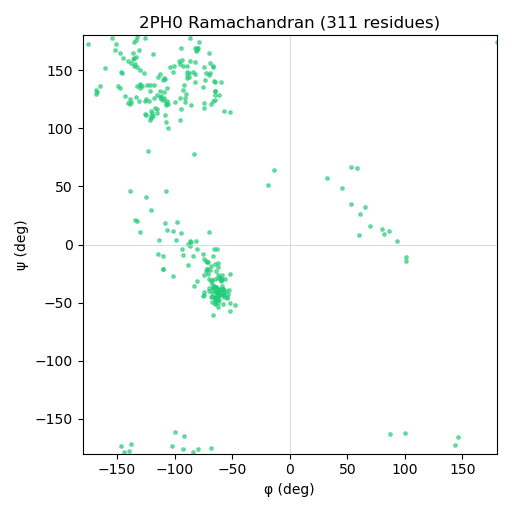38 109 ALA A N 1
ATOM 806 C CA . ALA A 1 109 ? 36.532 14.588 7.907 1.00 23.79 109 ALA A CA 1
ATOM 807 C C . ALA A 1 109 ? 37.160 13.304 7.392 1.00 26.87 109 ALA A C 1
ATOM 808 O O . ALA A 1 109 ? 38.070 12.751 8.011 1.00 24.40 109 ALA A O 1
ATOM 810 N N . PHE A 1 110 ? 36.659 12.842 6.251 1.00 24.71 110 PHE A N 1
ATOM 811 C CA . PHE A 1 110 ? 37.169 11.651 5.588 1.00 22.81 110 PHE A CA 1
ATOM 812 C C . PHE A 1 110 ? 37.915 12.158 4.368 1.00 26.73 110 PHE A C 1
ATOM 813 O O . PHE A 1 110 ? 37.322 12.585 3.372 1.00 27.66 110 PHE A O 1
ATOM 821 N N . ILE A 1 111 ? 39.233 12.113 4.461 1.00 17.74 111 ILE A N 1
ATOM 822 C CA . ILE A 1 111 ? 40.088 12.622 3.407 1.00 21.56 111 ILE A CA 1
ATOM 823 C C . ILE A 1 111 ? 40.866 11.555 2.661 1.00 25.70 111 ILE A C 1
ATOM 824 O O . ILE A 1 111 ? 41.538 10.718 3.263 1.00 24.94 111 ILE A O 1
ATOM 829 N N . GLU A 1 112 ? 40.744 11.589 1.339 1.00 22.63 112 GLU A N 1
ATOM 830 C CA . GLU A 1 112 ? 41.464 10.684 0.462 1.00 27.22 112 GLU A CA 1
ATOM 831 C C . GLU A 1 112 ? 42.290 11.594 -0.437 1.00 28.78 112 GLU A C 1
ATOM 832 O O . GLU A 1 112 ? 41.751 12.310 -1.281 1.00 31.91 112 GLU A O 1
ATOM 838 N N . ARG A 1 113 ? 43.600 11.586 -0.223 1.00 27.33 113 ARG A N 1
ATOM 839 C CA . ARG A 1 113 ? 44.514 12.417 -0.993 1.00 33.45 113 ARG A CA 1
ATOM 840 C C . ARG A 1 113 ? 45.891 11.782 -0.995 1.00 32.61 113 ARG A C 1
ATOM 841 O O . ARG A 1 113 ? 46.106 10.751 -0.363 1.00 40.64 113 ARG A O 1
ATOM 849 N N . LYS A 1 114 ? 46.826 12.403 -1.701 1.00 37.95 114 LYS A N 1
ATOM 850 C CA . LYS A 1 114 ? 48.179 11.879 -1.778 1.00 38.55 114 LYS A CA 1
ATOM 851 C C . LYS A 1 114 ? 49.188 12.708 -0.999 1.00 40.92 114 LYS A C 1
ATOM 852 O O . LYS A 1 114 ? 49.106 13.937 -0.953 1.00 41.99 114 LYS A O 1
ATOM 858 N N . PHE A 1 115 ? 50.134 12.016 -0.379 1.00 36.72 115 PHE A N 1
ATOM 859 C CA . PHE A 1 115 ? 51.203 12.662 0.360 1.00 35.74 115 PHE A CA 1
ATOM 860 C C . PHE A 1 115 ? 52.496 12.124 -0.229 1.00 37.18 115 PHE A C 1
ATOM 861 O O . PHE A 1 115 ? 52.852 10.967 -0.009 1.00 33.87 115 PHE A O 1
ATOM 877 N N . GLY A 1 117 ? 53.367 11.517 -3.524 1.00 42.48 117 GLY A N 1
ATOM 878 C CA . GLY A 1 117 ? 53.099 10.456 -4.480 1.00 42.64 117 GLY A CA 1
ATOM 879 C C . GLY A 1 117 ? 52.524 9.169 -3.920 1.00 43.43 117 GLY A C 1
ATOM 880 O O . GLY A 1 117 ? 52.476 8.154 -4.613 1.00 44.15 117 GLY A O 1
ATOM 889 N N . ASP A 1 119 ? 49.146 7.455 -1.937 1.00 35.35 119 ASP A N 1
ATOM 890 C CA . ASP A 1 119 ? 47.753 7.608 -1.522 1.00 33.63 119 ASP A CA 1
ATOM 891 C C . ASP A 1 119 ? 47.570 7.420 -0.025 1.00 36.92 119 ASP A C 1
ATOM 892 O O . ASP A 1 119 ? 48.144 6.510 0.567 1.00 36.12 119 ASP A O 1
ATOM 897 N N . THR A 1 120 ? 46.762 8.283 0.581 1.00 34.53 120 THR A N 1
ATOM 898 C CA . THR A 1 120 ? 46.477 8.180 2.004 1.00 33.39 120 THR A CA 1
ATOM 899 C C . THR A 1 120 ? 44.985 8.352 2.220 1.00 29.81 120 THR A C 1
ATOM 900 O O . THR A 1 120 ? 44.283 8.946 1.398 1.00 32.15 120 THR A O 1
ATOM 904 N N . ALA A 1 121 ? 44.504 7.806 3.324 1.00 23.96 121 ALA A N 1
ATOM 905 C CA . ALA A 1 121 ? 43.100 7.894 3.682 1.00 20.86 121 ALA A CA 1
ATOM 906 C C . ALA A 1 121 ? 43.080 8.148 5.177 1.00 22.15 121 ALA A C 1
ATOM 907 O O . ALA A 1 121 ? 43.607 7.352 5.955 1.00 22.72 121 ALA A O 1
ATOM 909 N N . SER A 1 122 ? 42.483 9.259 5.585 1.00 23.20 122 SER A N 1
ATOM 910 C CA . SER A 1 122 ? 42.442 9.578 6.998 1.00 23.44 122 SER A CA 1
ATOM 911 C C . SER A 1 122 ? 41.095 10.081 7.477 1.00 25.69 122 SER A C 1
ATOM 912 O O . SER A 1 122 ? 40.260 10.529 6.695 1.00 24.61 122 SER A O 1
ATOM 915 N N . VAL A 1 123 ? 40.899 9.976 8.783 1.00 18.57 123 VAL A N 1
ATOM 916 C CA . VAL A 1 123 ? 39.692 10.442 9.444 1.00 20.99 123 VAL A CA 1
ATOM 917 C C . VAL A 1 123 ? 40.200 11.482 10.441 1.00 24.86 123 VAL A C 1
ATOM 918 O O . VAL A 1 123 ? 40.931 11.151 11.368 1.00 18.45 123 VAL A O 1
ATOM 922 N N . VAL A 1 124 ? 39.830 12.742 10.244 1.00 21.04 124 VAL A N 1
ATOM 923 C CA . VAL A 1 124 ? 40.298 13.800 11.133 1.00 20.47 124 VAL A CA 1
ATOM 924 C C . VAL A 1 124 ? 39.208 14.307 12.068 1.00 20.83 124 VAL A C 1
ATOM 925 O O . VAL A 1 124 ? 38.083 14.561 11.647 1.00 22.33 124 VAL A O 1
ATOM 929 N N . PHE A 1 125 ? 39.552 14.458 13.341 1.00 18.02 125 PHE A N 1
ATOM 930 C CA . PHE A 1 125 ? 38.601 14.918 14.343 1.00 19.46 125 PHE A CA 1
ATOM 931 C C . PHE A 1 125 ? 38.953 16.342 14.735 1.00 21.90 125 PHE A C 1
ATOM 932 O O . PHE A 1 125 ? 40.047 16.603 15.243 1.00 18.03 125 PHE A O 1
ATOM 940 N N . PHE A 1 126 ? 38.012 17.255 14.510 1.00 24.11 126 PHE A N 1
ATOM 941 C CA . PHE A 1 126 ? 38.242 18.673 14.766 1.00 21.23 126 PHE A CA 1
ATOM 942 C C . PHE A 1 126 ? 37.695 19.333 16.036 1.00 26.52 126 PHE A C 1
ATOM 943 O O . PHE A 1 126 ? 36.645 18.963 16.563 1.00 30.38 126 PHE A O 1
ATOM 951 N N . ASN A 1 127 ? 38.451 20.335 16.486 1.00 22.14 127 ASN A N 1
ATOM 952 C CA . ASN A 1 127 ? 38.177 21.176 17.654 1.00 26.38 127 ASN A CA 1
ATOM 953 C C . ASN A 1 127 ? 37.133 22.199 17.204 1.00 24.71 127 ASN A C 1
ATOM 954 O O . ASN A 1 127 ? 36.795 22.266 16.026 1.00 21.98 127 ASN A O 1
ATOM 959 N N . ALA A 1 128 ? 36.639 23.008 18.134 1.00 25.82 128 ALA A N 1
ATOM 960 C CA . ALA A 1 128 ? 35.697 24.055 17.758 1.00 29.11 128 ALA A CA 1
ATOM 961 C C . ALA A 1 128 ? 36.562 25.118 17.075 1.00 27.00 128 ALA A C 1
ATOM 962 O O . ALA A 1 128 ? 36.092 25.882 16.231 1.00 31.19 128 ALA A O 1
ATOM 964 N N . ASN A 1 129 ? 37.840 25.144 17.442 1.00 26.23 129 ASN A N 1
ATOM 965 C CA . ASN A 1 129 ? 38.784 26.096 16.869 1.00 24.05 129 ASN A CA 1
ATOM 966 C C . ASN A 1 129 ? 39.305 25.639 15.514 1.00 23.51 129 ASN A C 1
ATOM 967 O O . ASN A 1 129 ? 40.150 26.297 14.908 1.00 25.15 129 ASN A O 1
ATOM 972 N N . GLY A 1 130 ? 38.792 24.512 15.035 1.00 19.21 130 GLY A N 1
ATOM 973 C CA . GLY A 1 130 ? 39.203 24.013 13.738 1.00 16.53 130 GLY A CA 1
ATOM 974 C C . GLY A 1 130 ? 40.527 23.281 13.730 1.00 17.76 130 GLY A C 1
ATOM 975 O O . GLY A 1 130 ? 41.104 23.045 12.670 1.00 17.05 130 GLY A O 1
ATOM 976 N N . ALA A 1 131 ? 41.026 22.931 14.908 1.00 16.16 131 ALA A N 1
ATOM 977 C CA . ALA A 1 131 ? 42.280 22.206 14.997 1.00 19.21 131 ALA A CA 1
ATOM 978 C C . ALA A 1 131 ? 41.994 20.709 15.057 1.00 18.68 131 ALA A C 1
ATOM 979 O O . ALA A 1 131 ? 40.885 20.292 15.394 1.00 19.33 131 ALA A O 1
ATOM 981 N N . ALA A 1 132 ? 42.988 19.897 14.713 1.00 19.94 132 ALA A N 1
ATOM 982 C CA . ALA A 1 132 ? 42.818 18.451 14.769 1.00 17.95 132 ALA A CA 1
ATOM 983 C C . ALA A 1 132 ? 43.086 17.961 16.189 1.00 24.99 132 ALA A C 1
ATOM 984 O O . ALA A 1 132 ? 44.177 18.160 16.726 1.00 23.54 132 ALA A O 1
ATOM 994 N N . PHE A 1 134 ? 42.954 14.839 16.928 1.00 15.89 134 PHE A N 1
ATOM 995 C CA . PHE A 1 134 ? 43.766 13.679 16.574 1.00 18.10 134 PHE A CA 1
ATOM 996 C C . PHE A 1 134 ? 43.311 13.219 15.187 1.00 18.28 134 PHE A C 1
ATOM 997 O O . PHE A 1 134 ? 42.305 13.705 14.668 1.00 19.37 134 PHE A O 1
ATOM 1005 N N . LYS A 1 135 ? 44.066 12.317 14.573 1.00 12.91 135 LYS A N 1
ATOM 1006 C CA . LYS A 1 135 ? 43.715 11.804 13.251 1.00 16.50 135 LYS A CA 1
ATOM 1007 C C . LYS A 1 135 ? 43.883 10.296 13.250 1.00 20.56 135 LYS A C 1
ATOM 1008 O O . LYS A 1 135 ? 44.579 9.744 14.099 1.00 16.10 135 LYS A O 1
ATOM 1014 N N . ILE A 1 136 ? 43.246 9.634 12.290 1.00 15.91 136 ILE A N 1
ATOM 1015 C CA . ILE A 1 136 ? 43.384 8.189 12.148 1.00 15.28 136 ILE A CA 1
ATOM 1016 C C . ILE A 1 136 ? 43.682 7.926 10.687 1.00 16.98 136 ILE A C 1
ATOM 1017 O O . ILE A 1 136 ? 42.932 8.360 9.813 1.00 18.64 136 ILE A O 1
ATOM 1022 N N . PHE A 1 137 ? 44.794 7.250 10.417 1.00 14.74 137 PHE A N 1
ATOM 1023 C CA . PHE A 1 137 ? 45.161 6.914 9.051 1.00 10.88 137 PHE A CA 1
ATOM 1024 C C . PHE A 1 137 ? 44.992 5.419 8.867 1.00 16.33 137 PHE A C 1
ATOM 1025 O O . PHE A 1 137 ? 45.265 4.641 9.787 1.00 17.67 137 PHE A O 1
ATOM 1033 N N . LEU A 1 138 ? 44.550 5.012 7.683 1.00 20.71 138 LEU A N 1
ATOM 1034 C CA . LEU A 1 138 ? 44.348 3.594 7.408 1.00 20.38 138 LEU A CA 1
ATOM 1035 C C . LEU A 1 138 ? 45.659 2.833 7.334 1.00 24.67 138 LEU A C 1
ATOM 1036 O O . LEU A 1 138 ? 46.707 3.419 7.060 1.00 27.22 138 LEU A O 1
ATOM 1041 N N . GLY A 1 139 ? 45.587 1.525 7.573 1.00 26.06 139 GLY A N 1
ATOM 1042 C CA . GLY A 1 139 ? 46.769 0.680 7.539 1.00 24.75 139 GLY A CA 1
ATOM 1043 C C . GLY A 1 139 ? 47.210 0.282 6.144 1.00 29.17 139 GLY A C 1
ATOM 1044 O O . GLY A 1 139 ? 46.495 0.526 5.172 1.00 29.02 139 GLY A O 1
ATOM 1045 N N . ARG A 1 140 ? 48.403 -0.298 6.032 1.00 29.66 140 ARG A N 1
ATOM 1046 C CA . ARG A 1 140 ? 48.923 -0.696 4.724 1.00 33.34 140 ARG A CA 1
ATOM 1047 C C . ARG A 1 140 ? 49.523 -2.113 4.681 1.00 37.76 140 ARG A C 1
ATOM 1048 O O . ARG A 1 140 ? 49.846 -2.692 5.731 1.00 27.92 140 ARG A O 1
ATOM 1056 N N . ASP A 1 141 ? 49.645 -2.646 3.458 1.00 39.78 141 ASP A N 1
ATOM 1057 C CA . ASP A 1 141 ? 50.168 -3.986 3.155 1.00 48.43 141 ASP A CA 1
ATOM 1058 C C . ASP A 1 141 ? 51.656 -4.162 3.426 1.00 49.72 141 ASP A C 1
ATOM 1059 O O . ASP A 1 141 ? 52.309 -3.258 3.943 1.00 54.24 141 ASP A O 1
ATOM 1061 N N . SER A 1 142 ? 52.180 -5.335 3.069 1.00 56.12 142 SER A N 1
ATOM 1062 C CA . SER A 1 142 ? 53.593 -5.661 3.256 1.00 57.10 142 SER A CA 1
ATOM 1063 C C . SER A 1 142 ? 54.461 -4.633 2.540 1.00 59.50 142 SER A C 1
ATOM 1064 O O . SER A 1 142 ? 55.467 -4.176 3.070 1.00 58.15 142 SER A O 1
ATOM 1066 N N . HIS A 1 143 ? 54.067 -4.276 1.324 1.00 62.43 143 HIS A N 1
ATOM 1067 C CA . HIS A 1 143 ? 54.815 -3.289 0.552 1.00 63.10 143 HIS A CA 1
ATOM 1068 C C . HIS A 1 143 ? 54.060 -1.962 0.479 1.00 62.46 143 HIS A C 1
ATOM 1069 O O . HIS A 1 143 ? 53.932 -1.362 -0.584 1.00 62.56 143 HIS A O 1
ATOM 1071 N N . ARG A 1 144 ? 53.560 -1.525 1.632 1.00 63.15 144 ARG A N 1
ATOM 1072 C CA . ARG A 1 144 ? 52.812 -0.261 1.817 1.00 60.36 144 ARG A CA 1
ATOM 1073 C C . ARG A 1 144 ? 51.576 0.175 0.994 1.00 56.46 144 ARG A C 1
ATOM 1074 O O . ARG A 1 144 ? 51.396 1.367 0.782 1.00 58.40 144 ARG A O 1
ATOM 1076 N N . GLN A 1 145 ? 50.694 -0.721 0.562 1.00 52.26 145 GLN A N 1
ATOM 1077 C CA . GLN A 1 145 ? 49.509 -0.237 -0.170 1.00 48.40 145 GLN A CA 1
ATOM 1078 C C . GLN A 1 145 ? 48.379 -0.033 0.829 1.00 44.13 145 GLN A C 1
ATOM 1079 O O . GLN A 1 145 ? 48.368 -0.676 1.882 1.00 46.17 145 GLN A O 1
ATOM 1085 N N . LEU A 1 146 ? 47.436 0.856 0.528 1.00 40.87 146 LEU A N 1
ATOM 1086 C CA . LEU A 1 146 ? 46.330 1.029 1.451 1.00 37.70 146 LEU A CA 1
ATOM 1087 C C . LEU A 1 146 ? 45.578 -0.284 1.442 1.00 39.70 146 LEU A C 1
ATOM 1088 O O . LEU A 1 146 ? 45.294 -0.825 0.382 1.00 35.80 146 LEU A O 1
ATOM 1093 N N . LEU A 1 147 ? 45.271 -0.806 2.622 1.00 35.16 147 LEU A N 1
ATOM 1094 C CA . LEU A 1 147 ? 44.520 -2.050 2.709 1.00 33.65 147 LEU A CA 1
ATOM 1095 C C . LEU A 1 147 ? 43.218 -1.824 1.962 1.00 36.65 147 LEU A C 1
ATOM 1096 O O . LEU A 1 147 ? 42.411 -0.993 2.364 1.00 34.73 147 LEU A O 1
ATOM 1101 N N . SER A 1 148 ? 43.022 -2.540 0.861 1.00 34.86 148 SER A N 1
ATOM 1102 C CA . SER A 1 148 ? 41.801 -2.365 0.093 1.00 34.76 148 SER A CA 1
ATOM 1103 C C . SER A 1 148 ? 40.601 -2.692 0.968 1.00 32.00 148 SER A C 1
ATOM 1104 O O . SER A 1 148 ? 39.526 -2.121 0.800 1.00 38.80 148 SER A O 1
ATOM 1107 N N . ALA A 1 149 ? 40.789 -3.607 1.910 1.00 32.63 149 ALA A N 1
ATOM 1108 C CA . ALA A 1 149 ? 39.712 -4.000 2.814 1.00 30.92 149 ALA A CA 1
ATOM 1109 C C . ALA A 1 149 ? 39.307 -2.809 3.679 1.00 32.14 149 ALA A C 1
ATOM 1110 O O . ALA A 1 149 ? 38.127 -2.619 3.980 1.00 27.52 149 ALA A O 1
ATOM 1112 N N . GLN A 1 150 ? 40.292 -2.010 4.079 1.00 33.36 150 GLN A N 1
ATOM 1113 C CA . GLN A 1 150 ? 40.013 -0.835 4.898 1.00 28.76 150 GLN A CA 1
ATOM 1114 C C . GLN A 1 150 ? 39.581 0.335 4.014 1.00 21.12 150 GLN A C 1
ATOM 1115 O O . GLN A 1 150 ? 38.730 1.129 4.406 1.00 25.81 150 GLN A O 1
ATOM 1121 N N . VAL A 1 151 ? 40.175 0.440 2.827 1.00 28.41 151 VAL A N 1
ATOM 1122 C CA . VAL A 1 151 ? 39.829 1.511 1.899 1.00 25.65 151 VAL A CA 1
ATOM 1123 C C . VAL A 1 151 ? 38.374 1.364 1.493 1.00 31.57 151 VAL A C 1
ATOM 1124 O O . VAL A 1 151 ? 37.643 2.350 1.401 1.00 29.92 151 VAL A O 1
ATOM 1128 N N . ASP A 1 152 ? 37.960 0.124 1.248 1.00 28.70 152 ASP A N 1
ATOM 1129 C CA . ASP A 1 152 ? 36.585 -0.148 0.859 1.00 31.27 152 ASP A CA 1
ATOM 1130 C C . ASP A 1 152 ? 35.670 0.228 2.012 1.00 27.11 152 ASP A C 1
ATOM 1131 O O . ASP A 1 152 ? 34.648 0.871 1.815 1.00 28.25 152 ASP A O 1
ATOM 1133 N N . ALA A 1 153 ? 36.049 -0.169 3.221 1.00 24.76 153 ALA A N 1
ATOM 1134 C CA . ALA A 1 153 ? 35.241 0.126 4.398 1.00 18.38 153 ALA A CA 1
ATOM 1135 C C . ALA A 1 153 ? 35.305 1.614 4.719 1.00 24.92 153 ALA A C 1
ATOM 1136 O O . ALA A 1 153 ? 34.399 2.162 5.348 1.00 25.91 153 ALA A O 1
ATOM 1138 N N . PHE A 1 154 ? 36.390 2.256 4.294 1.00 23.62 154 PHE A N 1
ATOM 1139 C CA . PHE A 1 154 ? 36.578 3.686 4.524 1.00 25.95 154 PHE A CA 1
ATOM 1140 C C . PHE A 1 154 ? 35.515 4.408 3.708 1.00 22.97 154 PHE A C 1
ATOM 1141 O O . PHE A 1 154 ? 34.667 5.117 4.252 1.00 27.69 154 PHE A O 1
ATOM 1149 N N . ARG A 1 155 ? 35.579 4.195 2.397 1.00 28.56 155 ARG A N 1
ATOM 1150 C CA . ARG A 1 155 ? 34.668 4.798 1.435 1.00 25.37 155 ARG A CA 1
ATOM 1151 C C . ARG A 1 155 ? 33.204 4.502 1.733 1.00 27.43 155 ARG A C 1
ATOM 1152 O O . ARG A 1 155 ? 32.327 5.312 1.431 1.00 29.91 155 ARG A O 1
ATOM 1160 N N . ALA A 1 156 ? 32.945 3.347 2.339 1.00 33.62 156 ALA A N 1
ATOM 1161 C CA . ALA A 1 156 ? 31.584 2.950 2.678 1.00 33.79 156 ALA A CA 1
ATOM 1162 C C . ALA A 1 156 ? 31.067 3.729 3.886 1.00 36.31 156 ALA A C 1
ATOM 1163 O O . ALA A 1 156 ? 29.925 4.192 3.893 1.00 34.76 156 ALA A O 1
ATOM 1165 N N . LEU A 1 157 ? 31.900 3.869 4.913 1.00 31.86 157 LEU A N 1
ATOM 1166 C CA . LEU A 1 157 ? 31.497 4.609 6.103 1.00 29.92 157 LEU A CA 1
ATOM 1167 C C . LEU A 1 157 ? 31.299 6.085 5.760 1.00 30.07 157 LEU A C 1
ATOM 1168 O O . LEU A 1 157 ? 30.404 6.740 6.294 1.00 37.96 157 LEU A O 1
ATOM 1173 N N . ALA A 1 158 ? 32.142 6.606 4.872 1.00 30.12 158 ALA A N 1
ATOM 1174 C CA . ALA A 1 158 ? 32.039 8.004 4.458 1.00 31.40 158 ALA A CA 1
ATOM 1175 C C . ALA A 1 158 ? 30.694 8.240 3.768 1.00 35.78 158 ALA A C 1
ATOM 1176 O O . ALA A 1 158 ? 29.937 9.129 4.158 1.00 35.44 158 ALA A O 1
ATOM 1178 N N . SER A 1 159 ? 30.394 7.433 2.753 1.00 37.16 159 SER A N 1
ATOM 1179 C CA . SER A 1 159 ? 29.139 7.580 2.020 1.00 42.38 159 SER A CA 1
ATOM 1180 C C . SER A 1 159 ? 27.931 7.383 2.930 1.00 43.10 159 SER A C 1
ATOM 1181 O O . SER A 1 159 ? 26.935 8.097 2.814 1.00 46.68 159 SER A O 1
ATOM 1184 N N . GLU A 1 160 ? 28.024 6.417 3.839 1.00 45.00 160 GLU A N 1
ATOM 1185 C CA . GLU A 1 160 ? 26.934 6.146 4.767 1.00 47.24 160 GLU A CA 1
ATOM 1186 C C . GLU A 1 160 ? 26.625 7.395 5.585 1.00 48.03 160 GLU A C 1
ATOM 1187 O O . GLU A 1 160 ? 25.469 7.667 5.903 1.00 50.34 160 GLU A O 1
ATOM 1189 N N . LEU A 1 161 ? 27.666 8.154 5.917 1.00 48.18 161 LEU A N 1
ATOM 1190 C CA . LEU A 1 161 ? 27.511 9.380 6.695 1.00 47.20 161 LEU A CA 1
ATOM 1191 C C . LEU A 1 161 ? 27.058 10.554 5.833 1.00 49.60 161 LEU A C 1
ATOM 1192 O O . LEU A 1 161 ? 26.358 11.447 6.309 1.00 48.87 161 LEU A O 1
ATOM 1197 N N . GLN A 1 162 ? 27.465 10.553 4.567 1.00 50.70 162 GLN A N 1
ATOM 1198 C CA . GLN A 1 162 ? 27.096 11.622 3.645 1.00 54.50 162 GLN A CA 1
ATOM 1199 C C . GLN A 1 162 ? 27.431 11.249 2.205 1.00 56.90 162 GLN A C 1
ATOM 1200 O O . GLN A 1 162 ? 26.484 10.999 1.430 1.00 57.34 162 GLN A O 1
ATOM 1202 N N . THR B 1 2 ? 46.132 36.041 48.877 1.00 40.34 2 THR B N 1
ATOM 1203 C CA . THR B 1 2 ? 46.072 35.100 47.723 1.00 41.78 2 THR B CA 1
ATOM 1204 C C . THR B 1 2 ? 47.287 34.176 47.712 1.00 38.64 2 THR B C 1
ATOM 1205 O O . THR B 1 2 ? 48.429 34.632 47.763 1.00 39.13 2 THR B O 1
ATOM 1215 N N . THR B 1 4 ? 50.149 32.102 46.353 1.00 23.99 4 THR B N 1
ATOM 1216 C CA . THR B 1 4 ? 50.962 32.203 45.143 1.00 22.43 4 THR B CA 1
ATOM 1217 C C . THR B 1 4 ? 51.243 30.834 44.551 1.00 24.72 4 THR B C 1
ATOM 1218 O O . THR B 1 4 ? 51.168 29.825 45.241 1.00 18.90 4 THR B O 1
ATOM 1222 N N . LEU B 1 5 ? 51.564 30.807 43.262 1.00 21.12 5 LEU B N 1
ATOM 1223 C CA . LEU B 1 5 ? 51.877 29.558 42.590 1.00 20.36 5 LEU B CA 1
ATOM 1224 C C . LEU B 1 5 ? 52.980 28.814 43.344 1.00 22.42 5 LEU B C 1
ATOM 1225 O O . LEU B 1 5 ? 52.929 27.597 43.523 1.00 17.52 5 LEU B O 1
ATOM 1230 N N . ASN B 1 6 ? 53.988 29.557 43.782 1.00 21.61 6 ASN B N 1
ATOM 1231 C CA . ASN B 1 6 ? 55.095 28.947 44.496 1.00 24.34 6 ASN B CA 1
ATOM 1232 C C . ASN B 1 6 ? 54.630 28.302 45.802 1.00 21.63 6 ASN B C 1
ATOM 1233 O O . ASN B 1 6 ? 55.034 27.194 46.124 1.00 19.02 6 ASN B O 1
ATOM 1238 N N . GLU B 1 7 ? 53.774 28.993 46.545 1.00 23.20 7 GLU B N 1
ATOM 1239 C CA . GLU B 1 7 ? 53.280 28.454 47.810 1.00 22.31 7 GLU B CA 1
ATOM 1240 C C . GLU B 1 7 ? 52.426 27.211 47.594 1.00 22.93 7 GLU B C 1
ATOM 1241 O O . GLU B 1 7 ? 52.467 26.270 48.389 1.00 23.77 7 GLU B O 1
ATOM 1247 N N . LEU B 1 8 ? 51.645 27.205 46.519 1.00 21.02 8 LEU B N 1
ATOM 1248 C CA . LEU B 1 8 ? 50.800 26.057 46.232 1.00 18.54 8 LEU B CA 1
ATOM 1249 C C . LEU B 1 8 ? 51.640 24.823 45.932 1.00 18.55 8 LEU B C 1
ATOM 1250 O O . LEU B 1 8 ? 51.364 23.733 46.430 1.00 22.97 8 LEU B O 1
ATOM 1255 N N . LEU B 1 9 ? 52.670 24.993 45.111 1.00 22.06 9 LEU B N 1
ATOM 1256 C CA . LEU B 1 9 ? 53.508 23.864 44.732 1.00 23.90 9 LEU B CA 1
ATOM 1257 C C . LEU B 1 9 ? 54.282 23.265 45.894 1.00 23.61 9 LEU B C 1
ATOM 1258 O O . LEU B 1 9 ? 54.559 22.068 45.907 1.00 27.70 9 LEU B O 1
ATOM 1263 N N . ALA B 1 10 ? 54.615 24.090 46.878 1.00 26.05 10 ALA B N 1
ATOM 1264 C CA . ALA B 1 10 ? 55.347 23.606 48.044 1.00 26.70 10 ALA B CA 1
ATOM 1265 C C . ALA B 1 10 ? 54.472 22.726 48.946 1.00 26.24 10 ALA B C 1
ATOM 1266 O O . ALA B 1 10 ? 54.986 22.021 49.817 1.00 29.17 10 ALA B O 1
ATOM 1268 N N . THR B 1 11 ? 53.158 22.772 48.745 1.00 24.19 11 THR B N 1
ATOM 1269 C CA . THR B 1 11 ? 52.243 21.955 49.537 1.00 29.30 11 THR B CA 1
ATOM 1270 C C . THR B 1 11 ? 52.129 20.597 48.857 1.00 29.05 11 THR B C 1
ATOM 1271 O O . THR B 1 11 ? 51.372 19.732 49.286 1.00 33.77 11 THR B O 1
ATOM 1275 N N . ASN B 1 12 ? 52.889 20.434 47.781 1.00 28.54 12 ASN B N 1
ATOM 1276 C CA . ASN B 1 12 ? 52.916 19.197 47.013 1.00 26.43 12 ASN B CA 1
ATOM 1277 C C . ASN B 1 12 ? 51.557 18.692 46.547 1.00 27.23 12 ASN B C 1
ATOM 1278 O O . ASN B 1 12 ? 51.093 17.644 46.993 1.00 31.02 12 ASN B O 1
ATOM 1283 N N . PRO B 1 13 ? 50.899 19.424 45.636 1.00 25.78 13 PRO B N 1
ATOM 1284 C CA . PRO B 1 13 ? 49.591 18.977 45.149 1.00 27.94 13 PRO B CA 1
ATOM 1285 C C . PRO B 1 13 ? 49.778 17.717 44.299 1.00 29.89 13 PRO B C 1
ATOM 1286 O O . PRO B 1 13 ? 50.808 17.560 43.642 1.00 33.79 13 PRO B O 1
ATOM 1290 N N . ASP B 1 14 ? 48.796 16.820 44.319 1.00 33.85 14 ASP B N 1
ATOM 1291 C CA . ASP B 1 14 ? 48.896 15.577 43.558 1.00 35.90 14 ASP B CA 1
ATOM 1292 C C . ASP B 1 14 ? 47.987 15.488 42.338 1.00 34.86 14 ASP B C 1
ATOM 1293 O O . ASP B 1 14 ? 47.722 14.393 41.839 1.00 36.61 14 ASP B O 1
ATOM 1298 N N . GLY B 1 15 ? 47.500 16.630 41.867 1.00 30.66 15 GLY B N 1
ATOM 1299 C CA . GLY B 1 15 ? 46.650 16.631 40.689 1.00 30.25 15 GLY B CA 1
ATOM 1300 C C . GLY B 1 15 ? 47.552 16.830 39.488 1.00 30.33 15 GLY B C 1
ATOM 1301 O O . GLY B 1 15 ? 48.759 16.653 39.607 1.00 24.34 15 GLY B O 1
ATOM 1302 N N . THR B 1 16 ? 46.991 17.180 38.335 1.00 28.78 16 THR B N 1
ATOM 1303 C CA . THR B 1 16 ? 47.818 17.408 37.157 1.00 24.77 16 THR B CA 1
ATOM 1304 C C . THR B 1 16 ? 48.378 18.817 37.240 1.00 24.10 16 THR B C 1
ATOM 1305 O O . THR B 1 16 ? 47.723 19.729 37.756 1.00 20.66 16 THR B O 1
ATOM 1309 N N . LEU B 1 17 ? 49.590 19.000 36.734 1.00 21.02 17 LEU B N 1
ATOM 1310 C CA . LEU B 1 17 ? 50.199 20.314 36.755 1.00 21.09 17 LEU B CA 1
ATOM 1311 C C . LEU B 1 17 ? 49.463 21.182 35.740 1.00 24.51 17 LEU B C 1
ATOM 1312 O O . LEU B 1 17 ? 49.496 22.414 35.811 1.00 24.37 17 LEU B O 1
ATOM 1317 N N . GLU B 1 18 ? 48.791 20.529 34.794 1.00 27.42 18 GLU B N 1
ATOM 1318 C CA . GLU B 1 18 ? 48.034 21.251 33.779 1.00 26.19 18 GLU B CA 1
ATOM 1319 C C . GLU B 1 18 ? 46.925 22.072 34.412 1.00 27.62 18 GLU B C 1
ATOM 1320 O O . GLU B 1 18 ? 46.688 23.214 34.012 1.00 24.40 18 GLU B O 1
ATOM 1326 N N . ASP B 1 19 ? 46.237 21.490 35.390 1.00 27.06 19 ASP B N 1
ATOM 1327 C CA . ASP B 1 19 ? 45.153 22.196 36.065 1.00 28.67 19 ASP B CA 1
ATOM 1328 C C . ASP B 1 19 ? 45.679 23.354 36.903 1.00 26.57 19 ASP B C 1
ATOM 1329 O O . ASP B 1 19 ? 45.008 24.369 37.068 1.00 24.80 19 ASP B O 1
ATOM 1334 N N . ILE B 1 20 ? 46.888 23.206 37.427 1.00 23.65 20 ILE B N 1
ATOM 1335 C CA . ILE B 1 20 ? 47.482 24.265 38.223 1.00 19.35 20 ILE B CA 1
ATOM 1336 C C . ILE B 1 20 ? 47.840 25.425 37.308 1.00 24.10 20 ILE B C 1
ATOM 1337 O O . ILE B 1 20 ? 47.695 26.585 37.680 1.00 25.35 20 ILE B O 1
ATOM 1342 N N . ALA B 1 21 ? 48.301 25.105 36.103 1.00 23.44 21 ALA B N 1
ATOM 1343 C CA . ALA B 1 21 ? 48.659 26.131 35.139 1.00 22.01 21 ALA B CA 1
ATOM 1344 C C . ALA B 1 21 ? 47.409 26.931 34.802 1.00 24.23 21 ALA B C 1
ATOM 1345 O O . ALA B 1 21 ? 47.451 28.156 34.697 1.00 24.11 21 ALA B O 1
ATOM 1347 N N . GLY B 1 22 ? 46.295 26.224 34.646 1.00 23.31 22 GLY B N 1
ATOM 1348 C CA . GLY B 1 22 ? 45.051 26.881 34.306 1.00 25.78 22 GLY B CA 1
ATOM 1349 C C . GLY B 1 22 ? 44.557 27.742 35.444 1.00 25.64 22 GLY B C 1
ATOM 1350 O O . GLY B 1 22 ? 44.081 28.852 35.224 1.00 27.52 22 GLY B O 1
ATOM 1351 N N . LYS B 1 23 ? 44.680 27.225 36.663 1.00 28.59 23 LYS B N 1
ATOM 1352 C CA . LYS B 1 23 ? 44.241 27.939 37.854 1.00 27.39 23 LYS B CA 1
ATOM 1353 C C . LYS B 1 23 ? 44.992 29.257 37.992 1.00 29.61 23 LYS B C 1
ATOM 1354 O O . LYS B 1 23 ? 44.473 30.219 38.554 1.00 33.27 23 LYS B O 1
ATOM 1360 N N . TYR B 1 24 ? 46.216 29.297 37.476 1.00 22.40 24 TYR B N 1
ATOM 1361 C CA . TYR B 1 24 ? 47.027 30.502 37.550 1.00 19.81 24 TYR B CA 1
ATOM 1362 C C . TYR B 1 24 ? 47.145 31.220 36.211 1.00 16.00 24 TYR B C 1
ATOM 1363 O O . TYR B 1 24 ? 47.967 32.126 36.054 1.00 23.65 24 TYR B O 1
ATOM 1372 N N . ASN B 1 25 ? 46.314 30.818 35.257 1.00 25.35 25 ASN B N 1
ATOM 1373 C CA . ASN B 1 25 ? 46.304 31.425 33.930 1.00 24.84 25 ASN B CA 1
ATOM 1374 C C . ASN B 1 25 ? 47.698 31.611 33.346 1.00 28.34 25 ASN B C 1
ATOM 1375 O O . ASN B 1 25 ? 48.044 32.682 32.848 1.00 24.60 25 ASN B O 1
ATOM 1380 N N . THR B 1 26 ? 48.495 30.552 33.394 1.00 25.15 26 THR B N 1
ATOM 1381 C CA . THR B 1 26 ? 49.843 30.609 32.853 1.00 23.78 26 THR B CA 1
ATOM 1382 C C . THR B 1 26 ? 50.153 29.301 32.130 1.00 23.71 26 THR B C 1
ATOM 1383 O O . THR B 1 26 ? 49.301 28.417 32.045 1.00 20.65 26 THR B O 1
ATOM 1387 N N . SER B 1 27 ? 51.369 29.179 31.613 1.00 25.56 27 SER B N 1
ATOM 1388 C CA . SER B 1 27 ? 51.765 27.978 30.885 1.00 24.10 27 SER B CA 1
ATOM 1389 C C . SER B 1 27 ? 52.191 26.842 31.811 1.00 27.63 27 SER B C 1
ATOM 1390 O O . SER B 1 27 ? 52.412 27.043 33.010 1.00 19.02 27 SER B O 1
ATOM 1393 N N . LEU B 1 28 ? 52.296 25.646 31.238 1.00 19.55 28 LEU B N 1
ATOM 1394 C CA . LEU B 1 28 ? 52.720 24.472 31.982 1.00 20.48 28 LEU B CA 1
ATOM 1395 C C . LEU B 1 28 ? 54.181 24.669 32.397 1.00 17.35 28 LEU B C 1
ATOM 1396 O O . LEU B 1 28 ? 54.584 24.280 33.501 1.00 16.40 28 LEU B O 1
ATOM 1401 N N . PHE B 1 29 ? 54.984 25.276 31.527 1.00 16.78 29 PHE B N 1
ATOM 1402 C CA . PHE B 1 29 ? 56.386 25.477 31.881 1.00 17.34 29 PHE B CA 1
ATOM 1403 C C . PHE B 1 29 ? 56.529 26.403 33.080 1.00 19.05 29 PHE B C 1
ATOM 1404 O O . PHE B 1 29 ? 57.416 26.215 33.917 1.00 14.45 29 PHE B O 1
ATOM 1412 N N . ALA B 1 30 ? 55.666 27.410 33.152 1.00 20.38 30 ALA B N 1
ATOM 1413 C CA . ALA B 1 30 ? 55.705 28.358 34.262 1.00 22.16 30 ALA B CA 1
ATOM 1414 C C . ALA B 1 30 ? 55.517 27.601 35.579 1.00 21.64 30 ALA B C 1
ATOM 1415 O O . ALA B 1 30 ? 56.226 27.848 36.559 1.00 17.87 30 ALA B O 1
ATOM 1417 N N . VAL B 1 31 ? 54.569 26.669 35.590 1.00 18.38 31 VAL B N 1
ATOM 1418 C CA . VAL B 1 31 ? 54.306 25.867 36.774 1.00 18.69 31 VAL B CA 1
ATOM 1419 C C . VAL B 1 31 ? 55.501 24.976 37.107 1.00 22.98 31 VAL B C 1
ATOM 1420 O O . VAL B 1 31 ? 55.932 24.916 38.254 1.00 18.44 31 VAL B O 1
ATOM 1424 N N . VAL B 1 32 ? 56.046 24.297 36.100 1.00 17.68 32 VAL B N 1
ATOM 1425 C CA . VAL B 1 32 ? 57.185 23.405 36.312 1.00 16.57 32 VAL B CA 1
ATOM 1426 C C . VAL B 1 32 ? 58.422 24.137 36.816 1.00 21.43 32 VAL B C 1
ATOM 1427 O O . VAL B 1 32 ? 59.147 23.638 37.685 1.00 18.54 32 VAL B O 1
ATOM 1431 N N . GLU B 1 33 ? 58.643 25.328 36.271 1.00 15.10 33 GLU B N 1
ATOM 1432 C CA . GLU B 1 33 ? 59.769 26.182 36.627 1.00 22.45 33 GLU B CA 1
ATOM 1433 C C . GLU B 1 33 ? 59.675 26.613 38.090 1.00 22.66 33 GLU B C 1
ATOM 1434 O O . GLU B 1 33 ? 60.681 26.963 38.716 1.00 22.33 33 GLU B O 1
ATOM 1440 N N . ALA B 1 34 ? 58.460 26.583 38.625 1.00 19.12 34 ALA B N 1
ATOM 1441 C CA . ALA B 1 34 ? 58.212 26.981 40.006 1.00 24.54 34 ALA B CA 1
ATOM 1442 C C . ALA B 1 34 ? 58.229 25.822 40.999 1.00 22.49 34 ALA B C 1
ATOM 1443 O O . ALA B 1 34 ? 58.092 26.036 42.203 1.00 21.49 34 ALA B O 1
ATOM 1445 N N . LEU B 1 35 ? 58.386 24.597 40.508 1.00 16.57 35 LEU B N 1
ATOM 1446 C CA . LEU B 1 35 ? 58.410 23.438 41.399 1.00 13.08 35 LEU B CA 1
ATOM 1447 C C . LEU B 1 35 ? 59.627 23.438 42.300 1.00 17.87 35 LEU B C 1
ATOM 1448 O O . LEU B 1 35 ? 60.654 24.033 41.976 1.00 17.91 35 LEU B O 1
ATOM 1453 N N . PRO B 1 36 ? 59.512 22.790 43.468 1.00 14.22 36 PRO B N 1
ATOM 1454 C CA . PRO B 1 36 ? 60.634 22.709 44.408 1.00 18.39 36 PRO B CA 1
ATOM 1455 C C . PRO B 1 36 ? 61.765 22.005 43.661 1.00 17.24 36 PRO B C 1
ATOM 1456 O O . PRO B 1 36 ? 61.511 21.044 42.929 1.00 21.68 36 PRO B O 1
ATOM 1460 N N . THR B 1 37 ? 63.002 22.454 43.834 1.00 15.25 37 THR B N 1
ATOM 1461 C CA . THR B 1 37 ? 64.099 21.817 43.118 1.00 16.58 37 THR B CA 1
ATOM 1462 C C . THR B 1 37 ? 64.289 20.360 43.495 1.00 15.41 37 THR B C 1
ATOM 1463 O O . THR B 1 37 ? 64.909 19.606 42.750 1.00 15.08 37 THR B O 1
ATOM 1467 N N . ALA B 1 38 ? 63.752 19.956 44.642 1.00 16.07 38 ALA B N 1
ATOM 1468 C CA . ALA B 1 38 ? 63.877 18.569 45.069 1.00 14.35 38 ALA B CA 1
ATOM 1469 C C . ALA B 1 38 ? 62.993 17.702 44.179 1.00 18.35 38 ALA B C 1
ATOM 1470 O O . ALA B 1 38 ? 63.128 16.488 44.153 1.00 17.83 38 ALA B O 1
ATOM 1472 N N . GLN B 1 39 ? 62.091 18.338 43.441 1.00 14.19 39 GLN B N 1
ATOM 1473 C CA . GLN B 1 39 ? 61.175 17.599 42.577 1.00 16.87 39 GLN B CA 1
ATOM 1474 C C . GLN B 1 39 ? 61.400 17.883 41.098 1.00 15.23 39 GLN B C 1
ATOM 1475 O O . GLN B 1 39 ? 60.809 17.228 40.235 1.00 16.30 39 GLN B O 1
ATOM 1481 N N . CYS B 1 40 ? 62.250 18.855 40.799 1.00 14.86 40 CYS B N 1
ATOM 1482 C CA . CYS B 1 40 ? 62.473 19.214 39.409 1.00 14.52 40 CYS B CA 1
ATOM 1483 C C . CYS B 1 40 ? 63.858 19.731 39.055 1.00 19.75 40 CYS B C 1
ATOM 1484 O O . CYS B 1 40 ? 64.453 20.539 39.779 1.00 17.64 40 CYS B O 1
ATOM 1487 N N . THR B 1 41 ? 64.358 19.228 37.929 1.00 15.90 41 THR B N 1
ATOM 1488 C CA . THR B 1 41 ? 65.644 19.616 37.374 1.00 17.96 41 THR B CA 1
ATOM 1489 C C . THR B 1 41 ? 65.324 20.076 35.954 1.00 21.03 41 THR B C 1
ATOM 1490 O O . THR B 1 41 ? 64.718 19.327 35.185 1.00 15.55 41 THR B O 1
ATOM 1494 N N . LEU B 1 42 ? 65.720 21.300 35.616 1.00 15.72 42 LEU B N 1
ATOM 1495 C CA . LEU B 1 42 ? 65.460 21.852 34.285 1.00 18.82 42 LEU B CA 1
ATOM 1496 C C . LEU B 1 42 ? 66.689 21.854 33.383 1.00 23.24 42 LEU B C 1
ATOM 1497 O O . LEU B 1 42 ? 67.822 21.925 33.850 1.00 22.47 42 LEU B O 1
ATOM 1502 N N . ALA B 1 43 ? 66.453 21.786 32.080 1.00 21.49 43 ALA B N 1
ATOM 1503 C CA . ALA B 1 43 ? 67.530 21.799 31.100 1.00 21.99 43 ALA B CA 1
ATOM 1504 C C . ALA B 1 43 ? 67.035 22.557 29.873 1.00 20.70 43 ALA B C 1
ATOM 1505 O O . ALA B 1 43 ? 65.830 22.736 29.699 1.00 21.74 43 ALA B O 1
ATOM 1507 N N . THR B 1 44 ? 67.957 23.033 29.041 1.00 23.30 44 THR B N 1
ATOM 1508 C CA . THR B 1 44 ? 67.561 23.766 27.843 1.00 25.45 44 THR B CA 1
ATOM 1509 C C . THR B 1 44 ? 67.207 22.778 26.741 1.00 22.48 44 THR B C 1
ATOM 1510 O O . THR B 1 44 ? 67.655 21.629 26.755 1.00 25.06 44 THR B O 1
ATOM 1514 N N . GLY B 1 45 ? 66.409 23.233 25.784 1.00 19.99 45 GLY B N 1
ATOM 1515 C CA . GLY B 1 45 ? 66.001 22.368 24.692 1.00 21.86 45 GLY B CA 1
ATOM 1516 C C . GLY B 1 45 ? 67.158 21.888 23.843 1.00 24.93 45 GLY B C 1
ATOM 1517 O O . GLY B 1 45 ? 67.015 20.942 23.074 1.00 24.65 45 GLY B O 1
ATOM 1518 N N . ASP B 1 46 ? 68.303 22.548 23.992 1.00 25.50 46 ASP B N 1
ATOM 1519 C CA . ASP B 1 46 ? 69.508 22.228 23.243 1.00 29.35 46 ASP B CA 1
ATOM 1520 C C . ASP B 1 46 ? 70.064 20.838 23.557 1.00 26.77 46 ASP B C 1
ATOM 1521 O O . ASP B 1 46 ? 70.863 20.301 22.795 1.00 28.30 46 ASP B O 1
ATOM 1526 N N . ARG B 1 47 ? 69.634 20.253 24.670 1.00 25.07 47 ARG B N 1
ATOM 1527 C CA . ARG B 1 47 ? 70.105 18.928 25.067 1.00 22.80 47 ARG B CA 1
ATOM 1528 C C . ARG B 1 47 ? 69.165 17.818 24.602 1.00 21.47 47 ARG B C 1
ATOM 1529 O O . ARG B 1 47 ? 69.325 16.661 24.989 1.00 23.05 47 ARG B O 1
ATOM 1537 N N . PHE B 1 48 ? 68.196 18.168 23.762 1.00 21.07 48 PHE B N 1
ATOM 1538 C CA . PHE B 1 48 ? 67.212 17.202 23.279 1.00 20.42 48 PHE B CA 1
ATOM 1539 C C . PHE B 1 48 ? 67.742 15.865 22.768 1.00 20.77 48 PHE B C 1
ATOM 1540 O O . PHE B 1 48 ? 67.266 14.810 23.186 1.00 21.95 48 PHE B O 1
ATOM 1548 N N . ASP B 1 49 ? 68.709 15.898 21.858 1.00 22.58 49 ASP B N 1
ATOM 1549 C CA . ASP B 1 49 ? 69.244 14.662 21.301 1.00 22.76 49 ASP B CA 1
ATOM 1550 C C . ASP B 1 49 ? 69.917 13.784 22.346 1.00 21.52 49 ASP B C 1
ATOM 1551 O O . ASP B 1 49 ? 69.793 12.557 22.320 1.00 25.81 49 ASP B O 1
ATOM 1556 N N . GLN B 1 50 ? 70.647 14.419 23.253 1.00 21.72 50 GLN B N 1
ATOM 1557 C CA . GLN B 1 50 ? 71.334 13.706 24.314 1.00 26.65 50 GLN B CA 1
ATOM 1558 C C . GLN B 1 50 ? 70.289 13.002 25.172 1.00 25.07 50 GLN B C 1
ATOM 1559 O O . GLN B 1 50 ? 70.423 11.824 25.508 1.00 26.14 50 GLN B O 1
ATOM 1565 N N . VAL B 1 51 ? 69.242 13.741 25.516 1.00 20.66 51 VAL B N 1
ATOM 1566 C CA . VAL B 1 51 ? 68.164 13.208 26.339 1.00 16.82 51 VAL B CA 1
ATOM 1567 C C . VAL B 1 51 ? 67.386 12.087 25.655 1.00 19.67 51 VAL B C 1
ATOM 1568 O O . VAL B 1 51 ? 67.200 11.019 26.225 1.00 17.16 51 VAL B O 1
ATOM 1572 N N . TRP B 1 52 ? 66.937 12.318 24.426 1.00 19.93 52 TRP B N 1
ATOM 1573 C CA . TRP B 1 52 ? 66.175 11.304 23.716 1.00 20.91 52 TRP B CA 1
ATOM 1574 C C . TRP B 1 52 ? 66.958 10.011 23.488 1.00 20.11 52 TRP B C 1
ATOM 1575 O O . TRP B 1 52 ? 66.443 8.922 23.738 1.00 20.03 52 TRP B O 1
ATOM 1586 N N . ASP B 1 53 ? 68.193 10.126 23.008 1.00 24.74 53 ASP B N 1
ATOM 1587 C CA . ASP B 1 53 ? 69.012 8.943 22.754 1.00 25.89 53 ASP B CA 1
ATOM 1588 C C . ASP B 1 53 ? 69.169 8.096 24.012 1.00 25.70 53 ASP B C 1
ATOM 1589 O O . ASP B 1 53 ? 69.104 6.869 23.954 1.00 25.91 53 ASP B O 1
ATOM 1594 N N . THR B 1 54 ? 69.366 8.761 25.146 1.00 27.99 54 THR B N 1
ATOM 1595 C CA . THR B 1 54 ? 69.529 8.067 26.420 1.00 24.36 54 THR B CA 1
ATOM 1596 C C . THR B 1 54 ? 68.258 7.324 26.835 1.00 21.97 54 THR B C 1
ATOM 1597 O O . THR B 1 54 ? 68.304 6.134 27.155 1.00 21.26 54 THR B O 1
ATOM 1601 N N . ILE B 1 55 ? 67.121 8.013 26.816 1.00 17.82 55 ILE B N 1
ATOM 1602 C CA . ILE B 1 55 ? 65.874 7.373 27.209 1.00 14.70 55 ILE B CA 1
ATOM 1603 C C . ILE B 1 55 ? 65.606 6.182 26.298 1.00 18.01 55 ILE B C 1
ATOM 1604 O O . ILE B 1 55 ? 65.048 5.167 26.727 1.00 18.28 55 ILE B O 1
ATOM 1609 N N . ALA B 1 56 ? 66.049 6.288 25.048 1.00 21.46 56 ALA B N 1
ATOM 1610 C CA . ALA B 1 56 ? 65.852 5.217 24.079 1.00 21.14 56 ALA B CA 1
ATOM 1611 C C . ALA B 1 56 ? 66.565 3.922 24.479 1.00 24.72 56 ALA B C 1
ATOM 1612 O O . ALA B 1 56 ? 66.428 2.901 23.805 1.00 26.98 56 ALA B O 1
ATOM 1614 N N . THR B 1 57 ? 67.315 3.965 25.576 1.00 23.83 57 THR B N 1
ATOM 1615 C CA . THR B 1 57 ? 68.039 2.785 26.057 1.00 27.66 57 THR B CA 1
ATOM 1616 C C . THR B 1 57 ? 67.488 2.283 27.394 1.00 26.23 57 THR B C 1
ATOM 1617 O O . THR B 1 57 ? 68.016 1.330 27.964 1.00 25.85 57 THR B O 1
ATOM 1621 N N . TRP B 1 58 ? 66.423 2.914 27.882 1.00 24.56 58 TRP B N 1
ATOM 1622 C CA . TRP B 1 58 ? 65.828 2.555 29.173 1.00 24.22 58 TRP B CA 1
ATOM 1623 C C . TRP B 1 58 ? 64.764 1.469 29.171 1.00 22.25 58 TRP B C 1
ATOM 1624 O O . TRP B 1 58 ? 64.223 1.137 30.226 1.00 22.90 58 TRP B O 1
ATOM 1635 N N . GLY B 1 59 ? 64.456 0.906 28.011 1.00 22.60 59 GLY B N 1
ATOM 1636 C CA . GLY B 1 59 ? 63.424 -0.112 27.972 1.00 21.72 59 GLY B CA 1
ATOM 1637 C C . GLY B 1 59 ? 62.068 0.549 27.800 1.00 20.23 59 GLY B C 1
ATOM 1638 O O . GLY B 1 59 ? 61.994 1.716 27.427 1.00 22.05 59 GLY B O 1
ATOM 1639 N N . GLU B 1 60 ? 60.996 -0.180 28.090 1.00 18.03 60 GLU B N 1
ATOM 1640 C CA . GLU B 1 60 ? 59.646 0.350 27.926 1.00 19.69 60 GLU B CA 1
ATOM 1641 C C . GLU B 1 60 ? 59.283 1.520 28.838 1.00 19.40 60 GLU B C 1
ATOM 1642 O O . GLU B 1 60 ? 59.456 1.467 30.054 1.00 17.71 60 GLU B O 1
ATOM 1648 N N . VAL B 1 61 ? 58.779 2.579 28.220 1.00 16.13 61 VAL B N 1
ATOM 1649 C CA . VAL B 1 61 ? 58.346 3.780 28.925 1.00 18.87 61 VAL B CA 1
ATOM 1650 C C . VAL B 1 61 ? 56.978 4.125 28.352 1.00 18.70 61 VAL B C 1
ATOM 1651 O O . VAL B 1 61 ? 56.476 3.422 27.473 1.00 18.12 61 VAL B O 1
ATOM 1655 N N . THR B 1 62 ? 56.360 5.185 28.862 1.00 15.55 62 THR B N 1
ATOM 1656 C CA . THR B 1 62 ? 55.055 5.597 28.360 1.00 15.45 62 THR B CA 1
ATOM 1657 C C . THR B 1 62 ? 55.163 7.011 27.815 1.00 20.30 62 THR B C 1
ATOM 1658 O O . THR B 1 62 ? 55.421 7.949 28.575 1.00 17.91 62 THR B O 1
ATOM 1662 N N . LEU B 1 63 ? 54.997 7.169 26.503 1.00 16.76 63 LEU B N 1
ATOM 1663 C CA . LEU B 1 63 ? 55.053 8.500 25.899 1.00 18.39 63 LEU B CA 1
ATOM 1664 C C . LEU B 1 63 ? 53.618 9.001 25.876 1.00 17.80 63 LEU B C 1
ATOM 1665 O O . LEU B 1 63 ? 52.709 8.277 25.479 1.00 16.38 63 LEU B O 1
ATOM 1670 N N . ILE B 1 64 ? 53.415 10.237 26.308 1.00 15.23 64 ILE B N 1
ATOM 1671 C CA . ILE B 1 64 ? 52.074 10.796 26.388 1.00 15.02 64 ILE B CA 1
ATOM 1672 C C . ILE B 1 64 ? 51.966 12.161 25.738 1.00 17.27 64 ILE B C 1
ATOM 1673 O O . ILE B 1 64 ? 52.858 13.000 25.886 1.00 17.80 64 ILE B O 1
ATOM 1678 N N . SER B 1 65 ? 50.877 12.358 25.001 1.00 13.13 65 SER B N 1
ATOM 1679 C CA . SER B 1 65 ? 50.576 13.637 24.376 1.00 14.72 65 SER B CA 1
ATOM 1680 C C . SER B 1 65 ? 49.415 14.117 25.239 1.00 20.51 65 SER B C 1
ATOM 1681 O O . SER B 1 65 ? 48.398 13.435 25.336 1.00 19.96 65 SER B O 1
ATOM 1684 N N . HIS B 1 66 ? 49.559 15.278 25.866 1.00 18.46 66 HIS B N 1
ATOM 1685 C CA . HIS B 1 66 ? 48.510 15.767 26.749 1.00 25.25 66 HIS B CA 1
ATOM 1686 C C . HIS B 1 66 ? 48.018 17.158 26.384 1.00 26.28 66 HIS B C 1
ATOM 1687 O O . HIS B 1 66 ? 48.753 18.140 26.506 1.00 24.70 66 HIS B O 1
ATOM 1694 N N . THR B 1 67 ? 46.776 17.231 25.919 1.00 19.91 67 THR B N 1
ATOM 1695 C CA . THR B 1 67 ? 46.173 18.508 25.563 1.00 23.47 67 THR B CA 1
ATOM 1696 C C . THR B 1 67 ? 44.782 18.521 26.178 1.00 24.55 67 THR B C 1
ATOM 1697 O O . THR B 1 67 ? 44.348 17.531 26.766 1.00 25.63 67 THR B O 1
ATOM 1701 N N . ALA B 1 68 ? 44.082 19.639 26.039 1.00 27.20 68 ALA B N 1
ATOM 1702 C CA . ALA B 1 68 ? 42.743 19.753 26.590 1.00 26.59 68 ALA B CA 1
ATOM 1703 C C . ALA B 1 68 ? 41.758 18.806 25.913 1.00 27.67 68 ALA B C 1
ATOM 1704 O O . ALA B 1 68 ? 40.864 18.255 26.562 1.00 28.90 68 ALA B O 1
ATOM 1706 N N . ASP B 1 69 ? 41.925 18.598 24.612 1.00 23.81 69 ASP B N 1
ATOM 1707 C CA . ASP B 1 69 ? 41.002 17.739 23.880 1.00 23.75 69 ASP B CA 1
ATOM 1708 C C . ASP B 1 69 ? 41.347 16.260 23.841 1.00 21.83 69 ASP B C 1
ATOM 1709 O O . ASP B 1 69 ? 40.491 15.427 23.538 1.00 21.18 69 ASP B O 1
ATOM 1714 N N . ALA B 1 70 ? 42.590 15.919 24.144 1.00 15.46 70 ALA B N 1
ATOM 1715 C CA . ALA B 1 70 ? 42.959 14.517 24.110 1.00 18.44 70 ALA B CA 1
ATOM 1716 C C . ALA B 1 70 ? 44.258 14.211 24.817 1.00 21.92 70 ALA B C 1
ATOM 1717 O O . ALA B 1 70 ? 45.250 14.924 24.677 1.00 21.52 70 ALA B O 1
ATOM 1719 N N . ILE B 1 71 ? 44.231 13.135 25.587 1.00 18.76 71 ILE B N 1
ATOM 1720 C CA . ILE B 1 71 ? 45.407 12.653 26.288 1.00 18.46 71 ILE B CA 1
ATOM 1721 C C . ILE B 1 71 ? 45.668 11.292 25.647 1.00 22.30 71 ILE B C 1
ATOM 1722 O O . ILE B 1 71 ? 44.857 10.376 25.773 1.00 19.71 71 ILE B O 1
ATOM 1727 N N . LEU B 1 72 ? 46.781 11.172 24.932 1.00 16.56 72 LEU B N 1
ATOM 1728 C CA . LEU B 1 72 ? 47.126 9.921 24.262 1.00 16.20 72 LEU B CA 1
ATOM 1729 C C . LEU B 1 72 ? 48.364 9.316 24.917 1.00 19.28 72 LEU B C 1
ATOM 1730 O O . LEU B 1 72 ? 49.390 9.979 25.063 1.00 18.11 72 LEU B O 1
ATOM 1735 N N . GLU B 1 73 ? 48.259 8.055 25.320 1.00 15.35 73 GLU B N 1
ATOM 1736 C CA . GLU B 1 73 ? 49.363 7.389 26.000 1.00 16.83 73 GLU B CA 1
ATOM 1737 C C . GLU B 1 73 ? 49.816 6.148 25.250 1.00 21.62 73 GLU B C 1
ATOM 1738 O O . GLU B 1 73 ? 48.997 5.374 24.777 1.00 17.62 73 GLU B O 1
ATOM 1744 N N . PHE B 1 74 ? 51.125 5.953 25.151 1.00 20.99 74 PHE B N 1
ATOM 1745 C CA . PHE B 1 74 ? 51.635 4.786 24.449 1.00 21.54 74 PHE B CA 1
ATOM 1746 C C . PHE B 1 74 ? 52.830 4.176 25.144 1.00 17.10 74 PHE B C 1
ATOM 1747 O O . PHE B 1 74 ? 53.853 4.835 25.324 1.00 15.66 74 PHE B O 1
ATOM 1755 N N . LYS B 1 75 ? 52.696 2.904 25.502 1.00 16.12 75 LYS B N 1
ATOM 1756 C CA . LYS B 1 75 ? 53.748 2.171 26.188 1.00 22.58 75 LYS B CA 1
ATOM 1757 C C . LYS B 1 75 ? 54.629 1.393 25.229 1.00 26.41 75 LYS B C 1
ATOM 1758 O O . LYS B 1 75 ? 54.166 0.475 24.553 1.00 22.44 75 LYS B O 1
ATOM 1764 N N . SER B 1 76 ? 55.904 1.756 25.181 1.00 21.05 76 SER B N 1
ATOM 1765 C CA . SER B 1 76 ? 56.858 1.069 24.327 1.00 26.45 76 SER B CA 1
ATOM 1766 C C . SER B 1 76 ? 58.244 1.624 24.560 1.00 22.77 76 SER B C 1
ATOM 1767 O O . SER B 1 76 ? 58.419 2.613 25.278 1.00 20.17 76 SER B O 1
ATOM 1770 N N . GLU B 1 77 ? 59.226 0.966 23.955 1.00 19.59 77 GLU B N 1
ATOM 1771 C CA . GLU B 1 77 ? 60.614 1.377 24.050 1.00 22.99 77 GLU B CA 1
ATOM 1772 C C . GLU B 1 77 ? 60.681 2.580 23.122 1.00 21.03 77 GLU B C 1
ATOM 1773 O O . GLU B 1 77 ? 60.130 2.548 22.028 1.00 22.43 77 GLU B O 1
ATOM 1779 N N . LEU B 1 78 ? 61.328 3.649 23.561 1.00 18.19 78 LEU B N 1
ATOM 1780 C CA . LEU B 1 78 ? 61.427 4.849 22.747 1.00 21.33 78 LEU B CA 1
ATOM 1781 C C . LEU B 1 78 ? 62.270 4.584 21.497 1.00 23.05 78 LEU B C 1
ATOM 1782 O O . LEU B 1 78 ? 63.415 4.145 21.583 1.00 23.47 78 LEU B O 1
ATOM 1787 N N . PRO B 1 79 ? 61.703 4.831 20.309 1.00 23.62 79 PRO B N 1
ATOM 1788 C CA . PRO B 1 79 ? 62.481 4.591 19.094 1.00 20.22 79 PRO B CA 1
ATOM 1789 C C . PRO B 1 79 ? 63.574 5.627 18.885 1.00 20.30 79 PRO B C 1
ATOM 1790 O O . PRO B 1 79 ? 63.420 6.785 19.252 1.00 20.32 79 PRO B O 1
ATOM 1794 N N . THR B 1 80 ? 64.685 5.204 18.296 1.00 22.26 80 THR B N 1
ATOM 1795 C CA . THR B 1 80 ? 65.778 6.125 18.018 1.00 19.32 80 THR B CA 1
ATOM 1796 C C . THR B 1 80 ? 65.419 6.890 16.740 1.00 21.45 80 THR B C 1
ATOM 1797 O O . THR B 1 80 ? 64.486 6.511 16.029 1.00 26.87 80 THR B O 1
ATOM 1801 N N . GLY B 1 81 ? 66.141 7.963 16.442 1.00 28.42 81 GLY B N 1
ATOM 1802 C CA . GLY B 1 81 ? 65.827 8.716 15.241 1.00 27.58 81 GLY B CA 1
ATOM 1803 C C . GLY B 1 81 ? 66.992 9.438 14.592 1.00 30.26 81 GLY B C 1
ATOM 1804 O O . GLY B 1 81 ? 68.087 9.502 15.149 1.00 26.68 81 GLY B O 1
ATOM 1805 N N . THR B 1 82 ? 66.737 9.989 13.409 1.00 25.78 82 THR B N 1
ATOM 1806 C CA . THR B 1 82 ? 67.734 10.726 12.640 1.00 30.16 82 THR B CA 1
ATOM 1807 C C . THR B 1 82 ? 67.159 12.068 12.201 1.00 24.72 82 THR B C 1
ATOM 1808 O O . THR B 1 82 ? 65.950 12.194 11.990 1.00 22.69 82 THR B O 1
ATOM 1812 N N . HIS B 1 83 ? 68.032 13.063 12.058 1.00 25.05 83 HIS B N 1
ATOM 1813 C CA . HIS B 1 83 ? 67.635 14.408 11.644 1.00 24.57 83 HIS B CA 1
ATOM 1814 C C . HIS B 1 83 ? 67.702 14.593 10.130 1.00 25.84 83 HIS B C 1
ATOM 1815 O O . HIS B 1 83 ? 68.651 14.157 9.479 1.00 28.63 83 HIS B O 1
ATOM 1822 N N . ARG B 1 84 ? 66.692 15.249 9.577 1.00 25.29 84 ARG B N 1
ATOM 1823 C CA . ARG B 1 84 ? 66.647 15.511 8.147 1.00 27.77 84 ARG B CA 1
ATOM 1824 C C . ARG B 1 84 ? 65.544 16.505 7.830 1.00 28.89 84 ARG B C 1
ATOM 1825 O O . ARG B 1 84 ? 64.413 16.347 8.276 1.00 24.90 84 ARG B O 1
ATOM 1833 N N . HIS B 1 85 ? 65.893 17.543 7.077 1.00 26.48 85 HIS B N 1
ATOM 1834 C CA . HIS B 1 85 ? 64.942 18.570 6.673 1.00 33.21 85 HIS B CA 1
ATOM 1835 C C . HIS B 1 85 ? 64.295 19.347 7.818 1.00 30.88 85 HIS B C 1
ATOM 1836 O O . HIS B 1 85 ? 63.193 19.869 7.671 1.00 31.54 85 HIS B O 1
ATOM 1843 N N . GLY B 1 86 ? 64.977 19.433 8.953 1.00 24.64 86 GLY B N 1
ATOM 1844 C CA . GLY B 1 86 ? 64.421 20.182 10.062 1.00 22.21 86 GLY B CA 1
ATOM 1845 C C . GLY B 1 86 ? 63.616 19.353 11.041 1.00 22.20 86 GLY B C 1
ATOM 1846 O O . GLY B 1 86 ? 63.055 19.888 11.996 1.00 23.45 86 GLY B O 1
ATOM 1847 N N . TYR B 1 87 ? 63.558 18.048 10.811 1.00 16.59 87 TYR B N 1
ATOM 1848 C CA . TYR B 1 87 ? 62.823 17.159 11.697 1.00 25.52 87 TYR B CA 1
ATOM 1849 C C . TYR B 1 87 ? 63.648 15.992 12.206 1.00 21.27 87 TYR B C 1
ATOM 1850 O O . TYR B 1 87 ? 64.556 15.512 11.529 1.00 20.82 87 TYR B O 1
ATOM 1859 N N . PHE B 1 88 ? 63.335 15.566 13.427 1.00 17.58 88 PHE B N 1
ATOM 1860 C CA . PHE B 1 88 ? 63.976 14.413 14.047 1.00 20.03 88 PHE B CA 1
ATOM 1861 C C . PHE B 1 88 ? 62.984 13.301 13.714 1.00 18.83 88 PHE B C 1
ATOM 1862 O O . PHE B 1 88 ? 61.884 13.237 14.271 1.00 18.30 88 PHE B O 1
ATOM 1870 N N . ASN B 1 89 ? 63.367 12.438 12.782 1.00 18.80 89 ASN B N 1
ATOM 1871 C CA . ASN B 1 89 ? 62.492 11.369 12.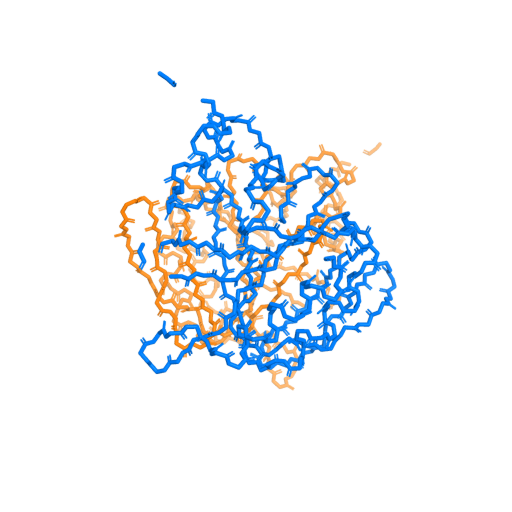325 1.00 18.45 89 ASN B CA 1
ATOM 1872 C C . ASN B 1 89 ? 62.734 10.055 13.051 1.00 20.06 89 ASN B C 1
ATOM 1873 O O . ASN B 1 89 ? 63.857 9.556 13.094 1.00 22.25 89 ASN B O 1
ATOM 1878 N N . LEU B 1 90 ? 61.665 9.498 13.612 1.00 15.90 90 LEU B N 1
ATOM 1879 C CA . LEU B 1 90 ? 61.742 8.256 14.371 1.00 19.56 90 LEU B CA 1
ATOM 1880 C C . LEU B 1 90 ? 61.595 7.012 13.518 1.00 26.59 90 LEU B C 1
ATOM 1881 O O . LEU B 1 90 ? 60.844 6.990 12.544 1.00 24.15 90 LEU B O 1
ATOM 1886 N N . ARG B 1 91 ? 62.325 5.971 13.895 1.00 19.96 91 ARG B N 1
ATOM 1887 C CA . ARG B 1 91 ? 62.249 4.708 13.187 1.00 19.96 91 ARG B CA 1
ATOM 1888 C C . ARG B 1 91 ? 61.858 3.657 14.219 1.00 19.96 91 ARG B C 1
ATOM 1889 O O . ARG B 1 91 ? 62.699 2.921 14.745 1.00 30.63 91 ARG B O 1
ATOM 1897 N N . GLY B 1 92 ? 60.565 3.610 14.512 1.00 33.27 92 GLY B N 1
ATOM 1898 C CA . GLY B 1 92 ? 60.069 2.670 15.495 1.00 36.73 92 GLY B CA 1
ATOM 1899 C C . GLY B 1 92 ? 59.688 1.330 14.914 1.00 39.13 92 GLY B C 1
ATOM 1900 O O . GLY B 1 92 ? 59.345 1.222 13.737 1.00 40.75 92 GLY B O 1
ATOM 1901 N N . LYS B 1 93 ? 59.752 0.305 15.756 1.00 38.65 93 LYS B N 1
ATOM 1902 C CA . LYS B 1 93 ? 59.408 -1.051 15.361 1.00 42.72 93 LYS B CA 1
ATOM 1903 C C . LYS B 1 93 ? 58.521 -1.666 16.436 1.00 42.49 93 LYS B C 1
ATOM 1904 O O . LYS B 1 93 ? 58.414 -2.887 16.539 1.00 46.41 93 LYS B O 1
ATOM 1906 N N . ASN B 1 94 ? 57.892 -0.812 17.239 1.00 38.58 94 ASN B N 1
ATOM 1907 C CA . ASN B 1 94 ? 57.014 -1.271 18.307 1.00 35.17 94 ASN B CA 1
ATOM 1908 C C . ASN B 1 94 ? 55.679 -0.531 18.346 1.00 30.44 94 ASN B C 1
ATOM 1909 O O . ASN B 1 94 ? 54.994 -0.527 19.369 1.00 32.70 94 ASN B O 1
ATOM 1914 N N . GLY B 1 95 ? 55.314 0.094 17.230 1.00 24.60 95 GLY B N 1
ATOM 1915 C CA . GLY B 1 95 ? 54.045 0.801 17.167 1.00 22.26 95 GLY B CA 1
ATOM 1916 C C . GLY B 1 95 ? 54.141 2.305 17.323 1.00 24.13 95 GLY B C 1
ATOM 1917 O O . GLY B 1 95 ? 53.188 3.023 17.035 1.00 26.26 95 GLY B O 1
ATOM 1918 N N . LEU B 1 96 ? 55.287 2.789 17.787 1.00 23.14 96 LEU B N 1
ATOM 1919 C CA . LEU B 1 96 ? 55.474 4.222 17.974 1.00 22.80 96 LEU B CA 1
ATOM 1920 C C . LEU B 1 96 ? 56.450 4.798 16.961 1.00 21.26 96 LEU B C 1
ATOM 1921 O O . LEU B 1 96 ? 57.580 4.331 16.847 1.00 20.98 96 LEU B O 1
ATOM 1926 N N . SER B 1 97 ? 56.007 5.803 16.215 1.00 17.84 97 SER B N 1
ATOM 1927 C CA . SER B 1 97 ? 56.863 6.462 15.240 1.00 16.39 97 SER B CA 1
ATOM 1928 C C . SER B 1 97 ? 56.456 7.927 15.182 1.00 17.84 97 SER B C 1
ATOM 1929 O O . SER B 1 97 ? 55.645 8.379 15.992 1.00 18.15 97 SER B O 1
ATOM 1932 N N . GLY B 1 98 ? 57.024 8.672 14.245 1.00 16.11 98 GLY B N 1
ATOM 1933 C CA . GLY B 1 98 ? 56.677 10.076 14.147 1.00 15.49 98 GLY B CA 1
ATOM 1934 C C . GLY B 1 98 ? 57.821 10.986 13.759 1.00 17.22 98 GLY B C 1
ATOM 1935 O O . GLY B 1 98 ? 58.929 10.536 13.430 1.00 16.50 98 GLY B O 1
ATOM 1936 N N . HIS B 1 99 ? 57.549 12.284 13.829 1.00 15.25 99 HIS B N 1
ATOM 1937 C CA . HIS B 1 99 ? 58.509 13.309 13.455 1.00 15.85 99 HIS B CA 1
ATOM 1938 C C . HIS B 1 99 ? 58.422 14.437 14.465 1.00 20.58 99 HIS B C 1
ATOM 1939 O O . HIS B 1 99 ? 57.344 14.978 14.695 1.00 20.02 99 HIS B O 1
ATOM 1946 N N . ILE B 1 100 ? 59.553 14.784 15.070 1.00 18.08 100 ILE B N 1
ATOM 1947 C CA . ILE B 1 100 ? 59.587 15.861 16.055 1.00 18.95 100 ILE B CA 1
ATOM 1948 C C . ILE B 1 100 ? 60.367 17.042 15.481 1.00 15.34 100 ILE B C 1
ATOM 1949 O O . ILE B 1 100 ? 61.515 16.888 15.054 1.00 19.81 100 ILE B O 1
ATOM 1954 N N . ARG B 1 101 ? 59.750 18.220 15.465 1.00 17.35 101 ARG B N 1
ATOM 1955 C CA . ARG B 1 101 ? 60.409 19.401 14.914 1.00 17.08 101 ARG B CA 1
ATOM 1956 C C . ARG B 1 101 ? 61.585 19.833 15.782 1.00 22.86 101 ARG B C 1
ATOM 1957 O O . ARG B 1 101 ? 61.420 20.155 16.963 1.00 22.20 101 ARG B O 1
ATOM 1965 N N . ALA B 1 102 ? 62.768 19.852 15.164 1.00 26.37 102 ALA B N 1
ATOM 1966 C CA . ALA B 1 102 ? 64.037 20.184 15.822 1.00 29.74 102 ALA B CA 1
ATOM 1967 C C . ALA B 1 102 ? 64.123 21.478 16.625 1.00 30.24 102 ALA B C 1
ATOM 1968 O O . ALA B 1 102 ? 64.582 21.475 17.763 1.00 31.71 102 ALA B O 1
ATOM 1970 N N . THR B 1 103 ? 63.702 22.586 16.029 1.00 30.39 103 THR B N 1
ATOM 1971 C CA . THR B 1 103 ? 63.765 23.884 16.695 1.00 34.08 103 THR B CA 1
ATOM 1972 C C . THR B 1 103 ? 62.698 24.099 17.769 1.00 26.40 103 THR B C 1
ATOM 1973 O O . THR B 1 103 ? 62.739 25.087 18.505 1.00 31.94 103 THR B O 1
ATOM 1977 N N . SER B 1 104 ? 61.749 23.181 17.868 1.00 18.17 104 SER B N 1
ATOM 1978 C CA . SER B 1 104 ? 60.653 23.356 18.811 1.00 17.44 104 SER B CA 1
ATOM 1979 C C . SER B 1 104 ? 60.945 23.246 20.302 1.00 18.71 104 SER B C 1
ATOM 1980 O O . SER B 1 104 ? 60.415 24.031 21.093 1.00 21.26 104 SER B O 1
ATOM 1983 N N . CYS B 1 105 ? 61.787 22.299 20.694 1.00 15.11 105 CYS B N 1
ATOM 1984 C CA . CYS B 1 105 ? 62.059 22.127 22.123 1.00 18.33 105 CYS B CA 1
ATOM 1985 C C . CYS B 1 105 ? 62.961 23.200 22.723 1.00 15.42 105 CYS B C 1
ATOM 1986 O O . CYS B 1 105 ? 64.118 23.340 22.342 1.00 19.82 105 CYS B O 1
ATOM 1989 N N . GLN B 1 106 ? 62.422 23.950 23.676 1.00 17.09 106 GLN B N 1
ATOM 1990 C CA . GLN B 1 106 ? 63.176 25.020 24.321 1.00 18.30 106 GLN B CA 1
ATOM 1991 C C . GLN B 1 106 ? 63.531 24.719 25.774 1.00 21.19 106 GLN B C 1
ATOM 1992 O O . GLN B 1 106 ? 64.469 25.307 26.331 1.00 17.09 106 GLN B O 1
ATOM 1998 N N . HIS B 1 107 ? 62.784 23.808 26.387 1.00 18.07 107 HIS B N 1
ATOM 1999 C CA . HIS B 1 107 ? 63.018 23.441 27.781 1.00 17.66 107 HIS B CA 1
ATOM 2000 C C . HIS B 1 107 ? 62.728 21.965 28.009 1.00 14.11 107 HIS B C 1
ATOM 2001 O O . HIS B 1 107 ? 61.856 21.378 27.362 1.00 11.00 107 HIS B O 1
ATOM 2008 N N . ILE B 1 108 ? 63.476 21.362 28.925 1.00 14.88 108 ILE B N 1
ATOM 2009 C CA . ILE B 1 108 ? 63.276 19.961 29.264 1.00 16.01 108 ILE B CA 1
ATOM 2010 C C . ILE B 1 108 ? 63.260 19.890 30.782 1.00 17.54 108 ILE B C 1
ATOM 2011 O O . ILE B 1 108 ? 64.072 20.534 31.450 1.00 17.62 108 ILE B O 1
ATOM 2016 N N . ALA B 1 109 ? 62.326 19.126 31.332 1.00 14.71 109 ALA B N 1
ATOM 2017 C CA . ALA B 1 109 ? 62.238 19.006 32.783 1.00 14.37 109 ALA B CA 1
ATOM 2018 C C . ALA B 1 109 ? 62.164 17.560 33.233 1.00 14.12 109 ALA B C 1
ATOM 2019 O O . ALA B 1 109 ? 61.468 16.736 32.626 1.00 12.30 109 ALA B O 1
ATOM 2021 N N . PHE B 1 110 ? 62.900 17.259 34.302 1.00 11.06 110 PHE B N 1
ATOM 2022 C CA . PHE B 1 110 ? 62.906 15.937 34.907 1.00 11.92 110 PHE B CA 1
ATOM 2023 C C . PHE B 1 110 ? 62.143 16.149 36.216 1.00 14.59 110 PHE B C 1
ATOM 2024 O O . PHE B 1 110 ? 62.612 16.831 37.126 1.00 12.51 110 PHE B O 1
ATOM 2032 N N . ILE B 1 111 ? 60.950 15.571 36.289 1.00 11.43 111 ILE B N 1
ATOM 2033 C CA . ILE B 1 111 ? 60.076 15.759 37.438 1.00 12.23 111 ILE B CA 1
ATOM 2034 C C . ILE B 1 111 ? 59.815 14.492 38.224 1.00 17.50 111 ILE B C 1
ATOM 2035 O O . ILE B 1 111 ? 59.432 13.474 37.657 1.00 13.78 111 ILE B O 1
ATOM 2040 N N . GLU B 1 112 ? 60.019 14.562 39.536 1.00 15.74 112 GLU B N 1
ATOM 2041 C CA . GLU B 1 112 ? 59.742 13.429 40.403 1.00 13.85 112 GLU B CA 1
ATOM 2042 C C . GLU B 1 112 ? 58.722 13.953 41.411 1.00 16.70 112 GLU B C 1
ATOM 2043 O O . GLU B 1 112 ? 59.057 14.755 42.277 1.00 19.80 112 GLU B O 1
ATOM 2049 N N . ARG B 1 113 ? 57.474 13.528 41.267 1.00 15.51 113 ARG B N 1
ATOM 2050 C CA . ARG B 1 113 ? 56.415 13.987 42.164 1.00 21.05 113 ARG B CA 1
ATOM 2051 C C . ARG B 1 113 ? 55.316 12.941 42.287 1.00 22.77 113 ARG B C 1
ATOM 2052 O O . ARG B 1 113 ? 55.268 11.983 41.523 1.00 22.15 113 ARG B O 1
ATOM 2060 N N . LYS B 1 114 ? 54.431 13.118 43.258 1.00 26.05 114 LYS B N 1
ATOM 2061 C CA . LYS B 1 114 ? 53.341 12.172 43.418 1.00 24.71 114 LYS B CA 1
ATOM 2062 C C . LYS B 1 114 ? 52.130 12.576 42.592 1.00 27.49 114 LYS B C 1
ATOM 2063 O O . LYS B 1 114 ? 51.864 13.757 42.397 1.00 29.66 114 LYS B O 1
ATOM 2069 N N . PHE B 1 115 ? 51.414 11.576 42.090 1.00 26.04 115 PHE B N 1
ATOM 2070 C CA . PHE B 1 115 ? 50.200 11.798 41.320 1.00 30.52 115 PHE B CA 1
ATOM 2071 C C . PHE B 1 115 ? 49.206 10.747 41.780 1.00 33.22 115 PHE B C 1
ATOM 2072 O O . PHE B 1 115 ? 49.478 9.549 41.692 1.00 32.41 115 PHE B O 1
ATOM 2088 N N . GLY B 1 117 ? 48.606 9.982 44.596 1.00 30.81 117 GLY B N 1
ATOM 2089 C CA . GLY B 1 117 ? 49.242 9.282 45.698 1.00 29.63 117 GLY B CA 1
ATOM 2090 C C . GLY B 1 117 ? 50.410 8.363 45.385 1.00 30.29 117 GLY B C 1
ATOM 2091 O O . GLY B 1 117 ? 51.007 7.796 46.300 1.00 32.07 117 GLY B O 1
ATOM 2100 N N . ASP B 1 119 ? 54.252 7.654 43.509 1.00 19.46 119 ASP B N 1
ATOM 2101 C CA . ASP B 1 119 ? 55.464 8.296 43.017 1.00 21.47 119 ASP B CA 1
ATOM 2102 C C . ASP B 1 119 ? 55.538 8.179 41.503 1.00 21.36 119 ASP B C 1
ATOM 2103 O O . ASP B 1 119 ? 55.336 7.101 40.946 1.00 18.13 119 ASP B O 1
ATOM 2108 N N . THR B 1 120 ? 55.824 9.294 40.841 1.00 20.94 120 THR B N 1
ATOM 2109 C CA . THR B 1 120 ? 55.934 9.301 39.390 1.00 15.63 120 THR B CA 1
ATOM 2110 C C . THR B 1 120 ? 57.205 10.034 38.995 1.00 13.58 120 THR B C 1
ATOM 2111 O O . THR B 1 120 ? 57.700 10.893 39.725 1.00 15.80 120 THR B O 1
ATOM 2115 N N . ALA B 1 121 ? 57.745 9.668 37.839 1.00 13.69 121 ALA B N 1
ATOM 2116 C CA . ALA B 1 121 ? 58.951 10.285 37.320 1.00 12.55 121 ALA B CA 1
ATOM 2117 C C . ALA B 1 121 ? 58.732 10.502 35.835 1.00 14.54 121 ALA B C 1
ATOM 2118 O O . ALA B 1 121 ? 58.462 9.551 35.097 1.00 12.74 121 ALA B O 1
ATOM 2120 N N . SER B 1 122 ? 58.850 11.748 35.400 1.00 12.55 122 SER B N 1
ATOM 2121 C CA . SER B 1 122 ? 58.644 12.063 33.994 1.00 12.63 122 SER B CA 1
ATOM 2122 C C . SER B 1 122 ? 59.652 13.045 33.414 1.00 14.89 122 SER B C 1
ATOM 2123 O O . SER B 1 122 ? 60.290 13.819 34.130 1.00 15.60 122 SER B O 1
ATOM 2126 N N . VAL B 1 123 ? 59.807 12.981 32.099 1.00 12.97 123 VAL B N 1
ATOM 2127 C CA . VAL B 1 123 ? 60.683 13.897 31.395 1.00 11.68 123 VAL B CA 1
ATOM 2128 C C . VAL B 1 123 ? 59.727 14.644 30.484 1.00 16.89 123 VAL B C 1
ATOM 2129 O O . VAL B 1 123 ? 59.077 14.037 29.628 1.00 13.56 123 VAL B O 1
ATOM 2133 N N . VAL B 1 124 ? 59.621 15.949 30.685 1.00 14.53 124 VAL 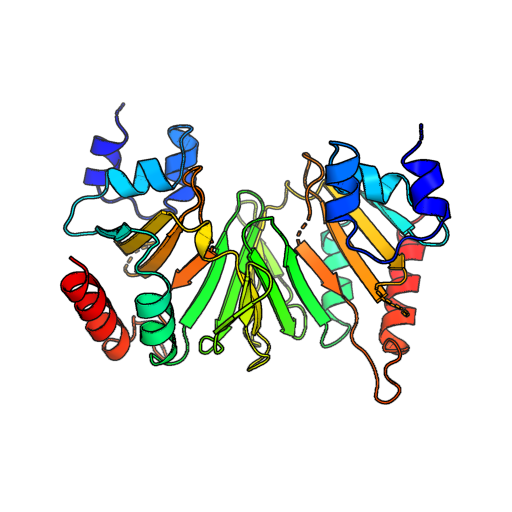B N 1
ATOM 2134 C CA . VAL B 1 124 ? 58.703 16.763 29.892 1.00 15.23 124 VAL B CA 1
ATOM 2135 C C . VAL B 1 124 ? 59.441 17.681 28.925 1.00 12.98 124 VAL B C 1
ATOM 2136 O O . VAL B 1 124 ? 60.376 18.369 29.307 1.00 15.10 124 VAL B O 1
ATOM 2140 N N . PHE B 1 125 ? 59.007 17.680 27.666 1.00 15.34 125 PHE B N 1
ATOM 2141 C CA . PHE B 1 125 ? 59.617 18.500 26.620 1.00 14.13 125 PHE B CA 1
ATOM 2142 C C . PHE B 1 125 ? 58.673 19.652 26.297 1.00 15.80 125 PHE B C 1
ATOM 2143 O O . PHE B 1 125 ? 57.516 19.431 25.944 1.00 16.77 125 PHE B O 1
ATOM 2151 N N . PHE B 1 126 ? 59.175 20.878 26.420 1.00 12.67 126 PHE B N 1
ATOM 2152 C CA . PHE B 1 126 ? 58.385 22.092 26.207 1.00 12.03 126 PHE B CA 1
ATOM 2153 C C . PHE B 1 126 ? 58.784 22.909 24.981 1.00 11.62 126 PHE B C 1
ATOM 2154 O O . PHE B 1 126 ? 59.959 22.991 24.635 1.00 15.34 126 PHE B O 1
ATOM 2162 N N . ASN B 1 127 ? 57.798 23.545 24.352 1.00 16.11 127 ASN B N 1
ATOM 2163 C CA . ASN B 1 127 ? 58.072 24.403 23.206 1.00 21.71 127 ASN B CA 1
ATOM 2164 C C . ASN B 1 127 ? 58.254 25.837 23.725 1.00 23.05 127 ASN B C 1
ATOM 2165 O O . ASN B 1 127 ? 58.226 26.075 24.937 1.00 21.32 127 ASN B O 1
ATOM 2170 N N . ALA B 1 128 ? 58.435 26.789 22.815 1.00 23.19 128 ALA B N 1
ATOM 2171 C CA . ALA B 1 128 ? 58.646 28.181 23.206 1.00 21.60 128 ALA B CA 1
ATOM 2172 C C . ALA B 1 128 ? 57.473 28.806 23.949 1.00 23.23 128 ALA B C 1
ATOM 2173 O O . ALA B 1 128 ? 57.665 29.710 24.764 1.00 28.86 128 ALA B O 1
ATOM 2175 N N . ASN B 1 129 ? 56.261 28.334 23.675 1.00 19.33 129 ASN B N 1
ATOM 2176 C CA . ASN B 1 129 ? 55.079 28.867 24.347 1.00 23.22 129 ASN B CA 1
ATOM 2177 C C . ASN B 1 129 ? 54.876 28.289 25.743 1.00 24.37 129 ASN B C 1
ATOM 2178 O O . ASN B 1 129 ? 53.946 28.679 26.444 1.00 23.63 129 ASN 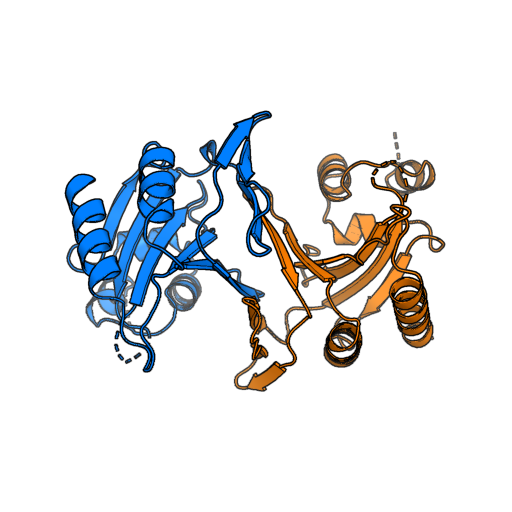B O 1
ATOM 2183 N N . GLY B 1 130 ? 55.729 27.345 26.132 1.00 22.83 130 GLY B N 1
ATOM 2184 C CA . GLY B 1 130 ? 55.625 26.763 27.459 1.00 21.43 130 GLY B CA 1
ATOM 2185 C C . GLY B 1 130 ? 54.677 25.591 27.600 1.00 22.47 130 GLY B C 1
ATOM 2186 O O . GLY B 1 130 ? 54.370 25.181 28.719 1.00 18.07 130 GLY B O 1
ATOM 2187 N N . ALA B 1 131 ? 54.207 25.050 26.478 1.00 19.29 131 ALA B N 1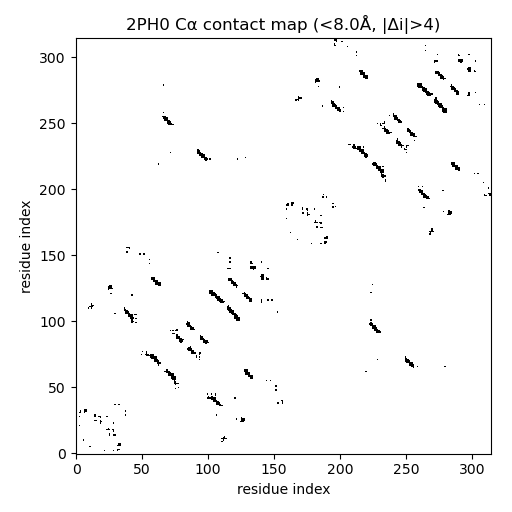
ATOM 2188 C CA . ALA B 1 131 ? 53.307 23.908 26.512 1.00 20.81 131 ALA B CA 1
ATOM 2189 C C . ALA B 1 131 ? 54.127 22.635 26.348 1.00 16.19 131 ALA B C 1
ATOM 2190 O O . ALA B 1 131 ? 55.217 22.663 25.777 1.00 16.32 131 ALA B O 1
ATOM 2192 N N . ALA B 1 132 ? 53.605 21.519 26.847 1.00 15.32 132 ALA B N 1
ATOM 2193 C CA . ALA B 1 132 ? 54.312 20.248 26.728 1.00 13.96 132 ALA B CA 1
ATOM 2194 C C . ALA B 1 132 ? 54.105 19.670 25.345 1.00 17.86 132 ALA B C 1
ATOM 2195 O O . ALA B 1 132 ? 52.966 19.509 24.905 1.00 23.14 132 ALA B O 1
ATOM 2205 N N . PHE B 1 134 ? 55.290 16.728 24.596 1.00 15.23 134 PHE B N 1
ATOM 2206 C CA . PHE B 1 134 ? 54.992 15.366 25.007 1.00 9.43 134 PHE B CA 1
ATOM 2207 C C . PHE B 1 134 ? 55.713 15.100 26.320 1.00 13.77 134 PHE B C 1
ATOM 2208 O O . PHE B 1 134 ? 56.551 15.896 26.751 1.00 12.74 134 PHE B O 1
ATOM 2216 N N . LYS B 1 135 ? 55.375 13.990 26.959 1.00 12.29 135 LYS B N 1
ATOM 2217 C CA . LYS B 1 135 ? 55.996 13.639 28.232 1.00 10.86 135 LYS B CA 1
ATOM 2218 C C . LYS B 1 135 ? 56.365 12.175 28.189 1.00 12.17 135 LYS B C 1
ATOM 2219 O O . LYS B 1 135 ? 55.735 11.393 27.475 1.00 14.36 135 LYS B O 1
ATOM 2225 N N . ILE B 1 136 ? 57.376 11.796 28.960 1.00 9.79 136 ILE B N 1
ATOM 2226 C CA . ILE B 1 136 ? 57.778 10.405 29.023 1.00 8.64 136 ILE B CA 1
ATOM 2227 C C . ILE B 1 136 ? 57.768 9.993 30.498 1.00 15.80 136 ILE B C 1
ATOM 2228 O O . ILE B 1 136 ? 58.419 10.636 31.314 1.00 13.69 136 ILE B O 1
ATOM 2233 N N . PHE B 1 137 ? 57.012 8.950 30.835 1.00 13.24 137 PHE B N 1
ATOM 2234 C CA . PHE B 1 137 ? 56.937 8.471 32.223 1.00 15.33 137 PHE B CA 1
ATOM 2235 C C . PHE B 1 137 ? 57.617 7.122 32.396 1.00 17.90 137 PHE B C 1
ATOM 2236 O O . PHE B 1 137 ? 57.511 6.255 31.531 1.00 15.09 137 PHE B O 1
ATOM 2244 N N . LEU B 1 138 ? 58.295 6.945 33.529 1.00 17.29 138 LEU B N 1
ATOM 2245 C CA . LEU B 1 138 ? 58.968 5.694 33.839 1.00 15.72 138 LEU B CA 1
ATOM 2246 C C . LEU B 1 138 ? 57.923 4.659 34.221 1.00 17.90 138 LEU B C 1
ATOM 2247 O O . LEU B 1 138 ? 56.847 5.017 34.709 1.00 17.05 138 LEU B O 1
ATOM 2252 N N . GLY B 1 139 ? 58.252 3.386 33.999 1.00 20.08 139 GLY B N 1
ATOM 2253 C CA . GLY B 1 139 ? 57.352 2.287 34.315 1.00 20.39 139 GLY B CA 1
ATOM 2254 C C . GLY B 1 139 ? 57.480 1.806 35.753 1.00 19.82 139 GLY B C 1
ATOM 2255 O O . GLY B 1 139 ? 58.318 2.305 36.503 1.00 16.61 139 GLY B O 1
ATOM 2256 N N . ARG B 1 140 ? 56.659 0.829 36.133 1.00 21.11 140 ARG B N 1
ATOM 2257 C CA . ARG B 1 140 ? 56.665 0.307 37.500 1.00 19.15 140 ARG B CA 1
ATOM 2258 C C . ARG B 1 140 ? 57.016 -1.174 37.597 1.00 20.92 140 ARG B C 1
ATOM 2259 O O . ARG B 1 140 ? 56.965 -1.901 36.607 1.00 18.10 140 ARG B O 1
ATOM 2267 N N . ASP B 1 141 ? 57.358 -1.618 38.805 1.00 18.19 141 ASP B N 1
ATOM 2268 C CA . ASP B 1 141 ? 57.714 -3.016 39.019 1.00 19.63 141 ASP B CA 1
ATOM 2269 C C . ASP B 1 141 ? 56.572 -3.795 39.658 1.00 20.13 141 ASP B C 1
ATOM 2270 O O . ASP B 1 141 ? 55.468 -3.272 39.831 1.00 20.74 141 ASP B O 1
ATOM 2275 N N . SER B 1 142 ? 56.850 -5.047 40.011 1.00 21.57 142 SER B N 1
ATOM 2276 C CA . SER B 1 142 ? 55.848 -5.916 40.615 1.00 23.64 142 SER B CA 1
ATOM 2277 C C . SER B 1 142 ? 55.407 -5.459 42.005 1.00 23.58 142 SER B C 1
ATOM 2278 O O . SER B 1 142 ? 54.440 -5.983 42.559 1.00 24.43 142 SER B O 1
ATOM 2281 N N . HIS B 1 143 ? 56.120 -4.484 42.566 1.00 22.93 143 HIS B N 1
ATOM 2282 C CA . HIS B 1 143 ? 55.798 -3.940 43.888 1.00 18.78 143 HIS B CA 1
ATOM 2283 C C . HIS B 1 143 ? 55.013 -2.636 43.722 1.00 25.33 143 HIS B C 1
ATOM 2284 O O . HIS B 1 143 ? 54.697 -1.968 44.703 1.00 21.78 143 HIS B O 1
ATOM 2291 N N . ARG B 1 144 ? 54.708 -2.287 42.474 1.00 22.60 144 ARG B N 1
ATOM 2292 C CA . ARG B 1 144 ? 54.005 -1.048 42.126 1.00 24.00 144 ARG B CA 1
ATOM 2293 C C . ARG B 1 144 ? 54.907 0.168 42.360 1.00 24.17 144 ARG B C 1
ATOM 2294 O O . ARG B 1 144 ? 54.442 1.306 42.415 1.00 27.50 144 ARG B O 1
ATOM 2302 N N . GLN B 1 145 ? 56.204 -0.088 42.494 1.00 22.81 145 GLN B N 1
ATOM 2303 C CA . GLN B 1 145 ? 57.196 0.965 42.694 1.00 22.97 145 GLN B CA 1
ATOM 2304 C C . GLN B 1 145 ? 57.796 1.295 41.332 1.00 21.01 145 GLN B C 1
ATOM 2305 O O . GLN B 1 145 ? 57.741 0.474 40.420 1.00 21.36 145 GLN B O 1
ATOM 2311 N N . LEU B 1 146 ? 58.373 2.485 41.187 1.00 18.92 146 LEU B N 1
ATOM 2312 C CA . LEU B 1 146 ? 59.003 2.851 39.918 1.00 15.86 146 LEU B CA 1
ATOM 2313 C C . LEU B 1 146 ? 60.192 1.923 39.673 1.00 16.42 146 LEU B C 1
ATOM 2314 O O . LEU B 1 146 ? 60.929 1.587 40.601 1.00 18.98 146 LEU B O 1
ATOM 2319 N N . LEU B 1 147 ? 60.379 1.500 38.427 1.00 15.78 147 LEU B N 1
ATOM 2320 C CA . LEU B 1 147 ? 61.497 0.620 38.084 1.00 14.01 147 LEU B CA 1
ATOM 2321 C C . LEU B 1 147 ? 62.814 1.215 38.587 1.00 16.25 147 LEU B C 1
ATOM 2322 O O . LEU B 1 147 ? 63.245 2.257 38.108 1.00 14.93 147 LEU B O 1
ATOM 2327 N N . SER B 1 148 ? 63.463 0.552 39.549 1.00 11.85 148 SER B N 1
ATOM 2328 C CA . SER B 1 148 ? 64.711 1.078 40.093 1.00 14.96 148 SER B CA 1
ATOM 2329 C C . SER B 1 148 ? 65.803 1.366 39.067 1.00 16.69 148 SER B C 1
ATOM 2330 O O . SER B 1 148 ? 66.502 2.371 39.181 1.00 17.33 148 SER B O 1
ATOM 2333 N N . ALA B 1 149 ? 65.954 0.499 38.069 1.00 13.95 149 ALA B N 1
ATOM 2334 C CA . ALA B 1 149 ? 66.972 0.713 37.040 1.00 15.16 149 ALA B CA 1
ATOM 2335 C C . ALA B 1 149 ? 66.677 1.989 36.248 1.00 15.53 149 ALA B C 1
ATOM 2336 O O . ALA B 1 149 ? 67.599 2.709 35.846 1.00 16.11 149 ALA B O 1
ATOM 2338 N N . GLN B 1 150 ? 65.399 2.262 36.001 1.00 14.91 150 GLN B N 1
ATOM 2339 C CA . GLN B 1 150 ? 65.035 3.475 35.274 1.00 16.46 150 GLN B CA 1
ATOM 2340 C C . GLN B 1 150 ? 65.195 4.699 36.171 1.00 14.95 150 GLN B C 1
ATOM 2341 O O . GLN B 1 150 ? 65.671 5.738 35.724 1.00 15.04 150 GLN B O 1
ATOM 2347 N N . VAL B 1 151 ? 64.800 4.584 37.438 1.00 15.78 151 VAL B N 1
ATOM 2348 C CA . VAL B 1 151 ? 64.945 5.716 38.345 1.00 16.57 151 VAL B CA 1
ATOM 2349 C C . VAL B 1 151 ? 66.410 6.135 38.425 1.00 16.17 151 VAL B C 1
ATOM 2350 O O . VAL B 1 151 ? 66.720 7.328 38.385 1.00 12.88 151 VAL B O 1
ATOM 2354 N N . ASP B 1 152 ? 67.316 5.163 38.515 1.00 13.36 152 ASP B N 1
ATOM 2355 C CA . ASP B 1 152 ? 68.733 5.476 38.590 1.00 13.83 152 ASP B CA 1
ATOM 2356 C C . ASP B 1 152 ? 69.241 6.155 37.309 1.00 16.54 152 ASP B C 1
ATOM 2357 O O . ASP B 1 152 ? 69.962 7.134 37.378 1.00 13.49 152 ASP B O 1
ATOM 2362 N N . ALA B 1 153 ? 68.862 5.642 36.143 1.00 15.46 153 ALA B N 1
ATOM 2363 C CA . ALA B 1 153 ? 69.313 6.253 34.892 1.00 9.67 153 ALA B CA 1
ATOM 2364 C C . ALA B 1 153 ? 68.708 7.650 34.732 1.00 14.56 153 ALA B C 1
ATOM 2365 O O . ALA B 1 153 ? 69.361 8.568 34.231 1.00 18.91 153 ALA B O 1
ATOM 2367 N N . PHE B 1 154 ? 67.455 7.794 35.155 1.00 15.17 154 PHE B N 1
ATOM 2368 C CA . PHE B 1 154 ? 66.721 9.065 35.090 1.00 12.50 154 PHE B CA 1
ATOM 2369 C C . PHE B 1 154 ? 67.424 10.101 35.965 1.00 13.42 154 PHE B C 1
ATOM 2370 O O . PHE B 1 154 ? 67.668 11.231 35.538 1.00 11.52 154 PHE B O 1
ATOM 2378 N N . ARG B 1 155 ? 67.757 9.728 37.193 1.00 14.86 155 ARG B N 1
ATOM 2379 C CA . ARG B 1 155 ? 68.437 10.675 38.064 1.00 15.84 155 ARG B CA 1
ATOM 2380 C C . ARG B 1 155 ? 69.851 10.988 37.573 1.00 16.79 155 ARG B C 1
ATOM 2381 O O . ARG B 1 155 ? 70.316 12.118 37.703 1.00 15.29 155 ARG B O 1
ATOM 2389 N N . ALA B 1 156 ? 70.524 10.004 36.984 1.00 16.49 156 ALA B N 1
ATOM 2390 C CA . ALA B 1 156 ? 71.880 10.212 36.469 1.00 15.97 156 ALA B CA 1
ATOM 2391 C C . ALA B 1 156 ? 71.873 11.231 35.341 1.00 17.18 156 ALA B C 1
ATOM 2392 O O . ALA B 1 156 ? 72.702 12.140 35.300 1.00 14.14 156 ALA B O 1
ATOM 2394 N N . LEU B 1 157 ? 70.934 11.071 34.419 1.00 17.41 157 LEU B N 1
ATOM 2395 C CA . LEU B 1 157 ? 70.815 11.982 33.293 1.00 19.13 157 LEU B CA 1
ATOM 2396 C C . LEU B 1 157 ? 70.470 13.383 33.777 1.00 19.25 157 LEU B C 1
ATOM 2397 O O . LEU B 1 157 ? 71.089 14.360 33.351 1.00 23.00 157 LEU B O 1
ATOM 2402 N N . ALA B 1 158 ? 69.486 13.491 34.667 1.00 18.11 158 ALA B N 1
ATOM 2403 C CA . ALA B 1 158 ? 69.101 14.795 35.192 1.00 19.73 158 ALA B CA 1
ATOM 2404 C C . ALA B 1 158 ? 70.334 15.486 35.766 1.00 23.01 158 ALA B C 1
ATOM 2405 O O . ALA B 1 158 ? 70.583 16.665 35.502 1.00 21.04 158 ALA B O 1
ATOM 2407 N N . SER B 1 159 ? 71.107 14.733 36.543 1.00 22.24 159 SER B N 1
ATOM 2408 C CA . SER B 1 159 ? 72.317 15.246 37.176 1.00 23.65 159 SER B CA 1
ATOM 2409 C C . SER B 1 159 ? 73.397 15.738 36.218 1.00 25.21 159 SER B C 1
ATOM 2410 O O . SER B 1 159 ? 73.995 16.786 36.449 1.00 27.70 159 SER B O 1
ATOM 2413 N N . GLU B 1 160 ? 73.671 14.997 35.152 1.00 29.17 160 GLU B N 1
ATOM 2414 C CA . GLU B 1 160 ? 74.712 15.457 34.243 1.00 32.14 160 GLU B CA 1
ATOM 2415 C C . GLU B 1 160 ? 74.269 16.649 33.404 1.00 34.80 160 GLU B C 1
ATOM 2416 O O . GLU B 1 160 ? 75.095 17.329 32.797 1.00 34.75 160 GLU B O 1
ATOM 2422 N N . LEU B 1 161 ? 72.966 16.913 33.383 1.00 35.36 161 LEU B N 1
ATOM 2423 C CA . LEU B 1 161 ? 72.446 18.054 32.638 1.00 38.09 161 LEU B CA 1
ATOM 2424 C C . LEU B 1 161 ? 72.548 19.317 33.488 1.00 39.78 161 LEU B C 1
ATOM 2425 O O . LEU B 1 161 ? 72.332 20.426 33.002 1.00 43.83 161 LEU B O 1
ATOM 2430 N N . GLN B 1 162 ? 72.874 19.139 34.765 1.00 40.13 162 GLN B N 1
ATOM 2431 C CA . GLN B 1 162 ? 73.040 20.262 35.681 1.00 40.23 162 GLN B CA 1
ATOM 2432 C C . GLN B 1 162 ? 74.491 20.726 35.582 1.00 42.41 162 GLN B C 1
ATOM 2433 O O . GLN B 1 162 ? 75.390 19.919 35.338 1.00 44.78 162 GLN B O 1
ATOM 2439 N N . PRO B 1 163 ? 74.744 22.031 35.762 1.00 42.25 163 PRO B N 1
ATOM 2440 C CA . PRO B 1 163 ? 76.130 22.500 35.673 1.00 43.16 163 PRO B CA 1
ATOM 2441 C C . PRO B 1 163 ? 77.013 21.964 36.804 1.00 42.08 163 PRO B C 1
ATOM 2442 O O . PRO B 1 163 ? 76.488 21.769 37.919 1.00 39.78 163 PRO B O 1
#